Protein AF-A0A934FSK3-F1 (afdb_monomer_lite)

Structure (mmCIF, N/CA/C/O backbone):
data_AF-A0A934FSK3-F1
#
_entry.id   AF-A0A934FSK3-F1
#
loop_
_atom_site.group_PDB
_atom_site.id
_atom_site.type_symbol
_atom_site.label_atom_id
_atom_site.label_alt_id
_atom_site.label_comp_id
_atom_site.label_asym_id
_atom_site.label_entity_id
_atom_site.label_seq_id
_atom_site.pdbx_PDB_ins_code
_atom_site.Cartn_x
_atom_site.Cartn_y
_atom_site.Cartn_z
_atom_site.occupancy
_atom_site.B_iso_or_equiv
_atom_site.auth_seq_id
_atom_site.auth_comp_id
_atom_site.auth_asym_id
_atom_site.auth_atom_id
_atom_site.pdbx_PDB_model_num
ATOM 1 N N . MET A 1 1 ? -42.994 -18.215 -6.098 1.00 42.06 1 MET A N 1
ATOM 2 C CA . MET A 1 1 ? -42.245 -17.857 -7.325 1.00 42.06 1 MET A CA 1
ATOM 3 C C . MET A 1 1 ? -41.126 -16.890 -6.948 1.00 42.06 1 MET A C 1
ATOM 5 O O . MET A 1 1 ? -41.419 -15.756 -6.599 1.00 42.06 1 MET A O 1
ATOM 9 N N . LYS A 1 2 ? -39.869 -17.355 -6.901 1.00 34.78 2 LYS A N 1
ATOM 10 C CA . LYS A 1 2 ? -38.697 -16.551 -6.504 1.00 34.78 2 LYS A CA 1
ATOM 11 C C . LYS A 1 2 ? -38.136 -15.833 -7.735 1.00 34.78 2 LYS A C 1
ATOM 13 O O . LYS A 1 2 ? -37.718 -16.497 -8.677 1.00 34.78 2 LYS A O 1
ATOM 18 N N . ARG A 1 3 ? -38.150 -14.497 -7.736 1.00 42.31 3 ARG A N 1
ATOM 19 C CA . ARG A 1 3 ? -37.474 -13.670 -8.747 1.00 42.31 3 ARG A CA 1
ATOM 20 C C . ARG A 1 3 ? -36.022 -13.474 -8.313 1.00 42.31 3 ARG A C 1
ATOM 22 O O . ARG A 1 3 ? -35.772 -12.848 -7.290 1.00 42.31 3 ARG A O 1
ATOM 29 N N . VAL A 1 4 ? -35.093 -14.048 -9.069 1.00 43.84 4 VAL A N 1
ATOM 30 C CA . VAL A 1 4 ? -33.652 -13.809 -8.932 1.00 43.84 4 VAL A CA 1
ATOM 31 C C . VAL A 1 4 ? -33.333 -12.564 -9.759 1.00 43.84 4 VAL A C 1
ATOM 33 O O . VAL A 1 4 ? -33.457 -12.595 -10.981 1.00 43.84 4 VAL A O 1
ATOM 36 N N . LEU A 1 5 ? -32.995 -11.455 -9.097 1.00 49.53 5 LEU A N 1
ATOM 37 C CA . LEU A 1 5 ? -32.437 -10.273 -9.753 1.00 49.53 5 LEU A CA 1
ATOM 38 C C . LEU A 1 5 ? -30.950 -10.532 -10.020 1.00 49.53 5 LEU A C 1
ATOM 40 O O . LEU A 1 5 ? -30.158 -10.622 -9.085 1.00 49.53 5 LEU A O 1
ATOM 44 N N . PHE A 1 6 ? -30.585 -10.656 -11.294 1.00 42.88 6 PHE A N 1
ATOM 45 C CA . PHE A 1 6 ? -29.196 -10.593 -11.734 1.00 42.88 6 PHE A CA 1
ATOM 46 C C . PHE A 1 6 ? -28.751 -9.128 -11.741 1.00 42.88 6 PHE A C 1
ATOM 48 O O . PHE A 1 6 ? -29.292 -8.312 -12.487 1.00 42.88 6 PHE A O 1
ATOM 55 N N . ALA A 1 7 ? -27.774 -8.797 -10.898 1.00 45.38 7 ALA A N 1
ATOM 56 C CA . ALA A 1 7 ? -27.057 -7.533 -10.969 1.00 45.38 7 ALA A CA 1
ATOM 57 C C . ALA A 1 7 ? -26.117 -7.573 -12.184 1.00 45.38 7 ALA A C 1
ATOM 59 O O . ALA A 1 7 ? -25.199 -8.391 -12.241 1.00 45.38 7 ALA A O 1
ATOM 60 N N . ALA A 1 8 ? -26.375 -6.716 -13.170 1.00 41.19 8 ALA A N 1
ATOM 61 C CA . ALA A 1 8 ? -25.496 -6.514 -14.312 1.00 41.19 8 ALA A CA 1
ATOM 62 C C . ALA A 1 8 ? -24.239 -5.763 -13.848 1.00 41.19 8 ALA A C 1
ATOM 64 O O . ALA A 1 8 ? -24.308 -4.590 -13.481 1.00 41.19 8 ALA A O 1
ATOM 65 N N . ALA A 1 9 ? -23.094 -6.446 -13.838 1.00 48.16 9 ALA A N 1
ATOM 66 C CA . ALA A 1 9 ? -21.799 -5.804 -13.673 1.00 48.16 9 ALA A CA 1
ATOM 67 C C . ALA A 1 9 ? -21.509 -4.960 -14.924 1.00 48.16 9 ALA A C 1
ATOM 69 O O . ALA A 1 9 ? -21.455 -5.489 -16.036 1.00 48.16 9 ALA A O 1
ATOM 70 N N . PHE A 1 10 ? -21.336 -3.650 -14.747 1.00 40.16 10 PHE A N 1
ATOM 71 C CA . PHE A 1 10 ? -20.804 -2.771 -15.783 1.00 40.16 10 PHE A CA 1
ATOM 72 C C . PHE A 1 10 ? -19.341 -3.161 -16.036 1.00 40.16 10 PHE A C 1
ATOM 74 O O . PHE A 1 10 ? -18.442 -2.750 -15.306 1.00 40.16 10 PHE A O 1
ATOM 81 N N . LEU A 1 11 ? -19.099 -3.976 -17.067 1.00 42.50 11 LEU A N 1
ATOM 82 C CA . LEU A 1 11 ? -17.786 -4.043 -17.696 1.00 42.50 11 LEU A CA 1
ATOM 83 C C . LEU A 1 11 ? -17.551 -2.691 -18.370 1.00 42.50 11 LEU A C 1
ATOM 85 O O . LEU A 1 11 ? -18.089 -2.425 -19.445 1.00 42.50 11 LEU A O 1
ATOM 89 N N . SER A 1 12 ? -16.739 -1.839 -17.750 1.00 51.66 12 SER A N 1
ATOM 90 C CA . SER A 1 12 ? -16.068 -0.770 -18.479 1.00 51.66 12 SER A CA 1
ATOM 91 C C . SER A 1 12 ? -15.195 -1.434 -19.539 1.00 51.66 12 SER A C 1
ATOM 93 O O . SER A 1 12 ? -14.143 -1.995 -19.235 1.00 51.66 12 SER A O 1
ATOM 95 N N . THR A 1 13 ? -15.666 -1.432 -20.783 1.00 42.09 13 THR A N 1
ATOM 96 C CA . THR A 1 13 ? -14.899 -1.850 -21.952 1.00 42.09 13 THR A CA 1
ATOM 97 C C . THR A 1 13 ? -13.754 -0.863 -22.144 1.00 42.09 13 THR A C 1
ATOM 99 O O . THR A 1 13 ? -13.895 0.137 -22.847 1.00 42.09 13 THR A O 1
ATOM 102 N N . LEU A 1 14 ? -12.623 -1.120 -21.489 1.00 52.03 14 LEU A N 1
ATOM 103 C CA . LEU A 1 14 ? -11.339 -0.581 -21.915 1.00 52.03 14 LEU A CA 1
ATOM 104 C C . LEU A 1 14 ? -11.115 -1.101 -23.335 1.00 52.03 14 LEU A C 1
ATOM 106 O O . LEU A 1 14 ? -10.924 -2.299 -23.544 1.00 52.03 14 LEU A O 1
ATOM 110 N N . ALA A 1 15 ? -11.248 -0.211 -24.318 1.00 49.81 15 ALA A N 1
ATOM 111 C CA . ALA A 1 15 ? -10.919 -0.534 -25.693 1.00 49.81 15 ALA A CA 1
ATOM 112 C C . ALA A 1 15 ? -9.460 -1.021 -25.722 1.00 49.81 15 ALA A C 1
ATOM 114 O O . ALA A 1 15 ? -8.598 -0.330 -25.170 1.00 49.81 15 ALA A O 1
ATOM 115 N N . PRO A 1 16 ? -9.162 -2.190 -26.319 1.00 49.53 16 PRO A N 1
ATOM 116 C CA . PRO A 1 16 ? -7.789 -2.638 -26.468 1.00 49.53 16 PRO A CA 1
ATOM 117 C C . PRO A 1 16 ? -7.076 -1.634 -27.373 1.00 49.53 16 PRO A C 1
ATOM 119 O O . PRO A 1 16 ? -7.297 -1.598 -28.583 1.00 49.53 16 PRO A O 1
ATOM 122 N N . ALA A 1 17 ? -6.257 -0.772 -26.774 1.00 56.38 17 ALA A N 1
ATOM 123 C CA . ALA A 1 17 ? -5.355 0.081 -27.519 1.00 56.38 17 ALA A CA 1
ATOM 124 C C . ALA A 1 17 ? -4.398 -0.846 -28.273 1.00 56.38 17 ALA A C 1
ATOM 126 O O . ALA A 1 17 ? -3.618 -1.580 -27.669 1.00 56.38 17 ALA A O 1
ATOM 127 N N . THR A 1 18 ? -4.477 -0.858 -29.601 1.00 49.16 18 THR A N 1
ATOM 128 C CA . THR A 1 18 ? -3.525 -1.561 -30.464 1.00 49.16 18 THR A CA 1
ATOM 129 C C . THR A 1 18 ? -2.173 -0.845 -30.391 1.00 49.16 18 THR A C 1
ATOM 131 O O . THR A 1 18 ? -1.824 -0.046 -31.257 1.00 49.16 18 THR A O 1
ATOM 134 N N . ALA A 1 19 ? -1.430 -1.094 -29.312 1.00 52.16 19 ALA A N 1
ATOM 135 C CA . ALA A 1 19 ? -0.118 -0.538 -29.011 1.00 52.16 19 ALA A CA 1
ATOM 136 C C . ALA A 1 19 ? 0.985 -1.431 -29.605 1.00 52.16 19 ALA A C 1
ATOM 138 O O . ALA A 1 19 ? 1.667 -2.170 -28.904 1.00 52.16 19 ALA A O 1
ATOM 139 N N . GLN A 1 20 ? 1.143 -1.406 -30.930 1.00 52.59 20 GLN A N 1
ATOM 140 C CA . GLN A 1 20 ? 2.278 -2.052 -31.616 1.00 52.59 20 GLN A CA 1
ATOM 141 C C . GLN A 1 20 ? 3.249 -1.042 -32.259 1.00 52.59 20 GLN A C 1
ATOM 143 O O . GLN A 1 20 ? 4.155 -1.426 -32.994 1.00 52.59 20 GLN A O 1
ATOM 148 N N . GLY A 1 21 ? 3.112 0.256 -31.960 1.00 47.31 21 GLY A N 1
ATOM 149 C CA . GLY A 1 21 ? 3.956 1.321 -32.510 1.00 47.31 21 GLY A CA 1
ATOM 150 C C . GLY A 1 21 ? 4.891 1.965 -31.480 1.00 47.31 21 GLY A C 1
ATOM 151 O O . GLY A 1 21 ? 4.422 2.669 -30.599 1.00 47.31 21 GLY A O 1
ATOM 152 N N . ARG A 1 22 ? 6.206 1.770 -31.675 1.00 49.22 22 ARG A N 1
ATOM 153 C CA . ARG A 1 22 ? 7.367 2.488 -31.090 1.00 49.22 22 ARG A CA 1
ATOM 154 C C . ARG A 1 22 ? 7.537 2.483 -29.559 1.00 49.22 22 ARG A C 1
ATOM 156 O O . ARG A 1 22 ? 7.271 3.456 -28.868 1.00 49.22 22 ARG A O 1
ATOM 163 N N . LEU A 1 23 ? 8.228 1.445 -29.085 1.00 56.56 23 LEU A N 1
ATOM 164 C CA . LEU A 1 23 ? 8.829 1.323 -27.743 1.00 56.56 23 LEU A CA 1
ATOM 165 C C . LEU A 1 23 ? 9.885 2.397 -27.388 1.00 56.56 23 LEU A C 1
ATOM 167 O O . LEU A 1 23 ? 10.332 2.454 -26.248 1.00 56.56 23 LEU A O 1
ATOM 171 N N . THR A 1 24 ? 10.308 3.229 -28.342 1.00 58.47 24 THR A N 1
ATOM 172 C CA . THR A 1 24 ? 11.339 4.266 -28.144 1.00 58.47 24 THR A CA 1
ATOM 173 C C . THR A 1 24 ? 10.829 5.678 -28.410 1.00 58.47 24 THR A C 1
ATOM 175 O O . THR A 1 24 ? 11.643 6.589 -28.542 1.00 58.47 24 THR A O 1
ATOM 178 N N . ASP A 1 25 ? 9.516 5.870 -28.557 1.00 71.62 25 ASP A N 1
ATOM 179 C CA . ASP A 1 25 ? 8.980 7.219 -28.700 1.00 71.62 25 ASP A CA 1
ATOM 180 C C . ASP A 1 25 ? 9.015 7.925 -27.332 1.00 71.62 25 ASP A C 1
ATOM 182 O O . ASP A 1 25 ? 8.345 7.459 -26.399 1.00 71.62 25 ASP A O 1
ATOM 186 N N . PRO A 1 26 ? 9.798 9.008 -27.161 1.00 69.75 26 PRO A N 1
ATOM 187 C CA . PRO A 1 26 ? 9.773 9.782 -25.924 1.00 69.75 26 PRO A CA 1
ATOM 188 C C . PRO A 1 26 ? 8.362 10.284 -25.587 1.00 69.75 26 PRO A C 1
ATOM 190 O O . PRO A 1 26 ? 8.057 10.407 -24.399 1.00 69.75 26 PRO A O 1
ATOM 193 N N . ASP A 1 27 ? 7.494 10.448 -26.594 1.00 76.69 27 ASP A N 1
ATOM 194 C CA . ASP A 1 27 ? 6.126 10.955 -26.457 1.00 76.69 27 ASP A CA 1
ATOM 195 C C . ASP A 1 27 ? 5.076 9.852 -26.219 1.00 76.69 27 ASP A C 1
ATOM 197 O O . ASP A 1 27 ? 3.874 10.127 -26.173 1.00 76.69 27 ASP A O 1
ATOM 201 N N . ALA A 1 28 ? 5.497 8.592 -26.050 1.00 81.12 28 ALA A N 1
ATOM 202 C CA . ALA A 1 28 ? 4.574 7.506 -25.732 1.00 81.12 28 ALA A CA 1
ATOM 203 C C . ALA A 1 28 ? 3.794 7.808 -24.438 1.00 81.12 28 ALA A C 1
ATOM 205 O O . ALA A 1 28 ? 4.380 8.109 -23.395 1.00 81.12 28 ALA A O 1
ATOM 206 N N . THR A 1 29 ? 2.463 7.706 -24.511 1.00 90.38 29 THR A N 1
ATOM 207 C CA . THR A 1 29 ? 1.554 7.996 -23.396 1.00 90.38 29 THR A CA 1
ATOM 208 C C . THR A 1 29 ? 1.854 7.091 -22.203 1.00 90.38 29 THR A C 1
ATOM 210 O O . THR A 1 29 ? 1.828 5.867 -22.323 1.00 90.38 29 THR A O 1
ATOM 213 N N . VAL A 1 30 ? 2.124 7.703 -21.049 1.00 95.31 30 VAL A N 1
ATOM 214 C CA . VAL A 1 30 ? 2.327 6.997 -19.781 1.00 95.31 30 VAL A CA 1
ATOM 215 C C . VAL A 1 30 ? 0.968 6.767 -19.124 1.00 95.31 30 VAL A C 1
ATOM 217 O O . VAL A 1 30 ? 0.198 7.710 -18.949 1.00 95.31 30 VAL A O 1
ATOM 220 N N . VAL A 1 31 ? 0.671 5.516 -18.781 1.00 95.94 31 VAL A N 1
ATOM 221 C CA . VAL A 1 31 ? -0.568 5.118 -18.104 1.00 95.94 31 VAL A CA 1
ATOM 222 C C . VAL A 1 31 ? -0.305 4.996 -16.607 1.00 95.94 31 VAL A C 1
ATOM 224 O O . VAL A 1 31 ? 0.449 4.121 -16.182 1.00 95.94 31 VAL A O 1
ATOM 227 N N . ASP A 1 32 ? -0.938 5.849 -15.804 1.00 97.12 32 ASP A N 1
ATOM 228 C CA . ASP A 1 32 ? -0.907 5.712 -14.348 1.00 97.12 32 ASP A CA 1
ATOM 229 C C . ASP A 1 32 ? -1.763 4.498 -13.938 1.00 97.12 32 ASP A C 1
ATOM 231 O O . ASP A 1 32 ? -2.943 4.394 -14.285 1.00 97.12 32 ASP A O 1
ATOM 235 N N . VAL A 1 33 ? -1.160 3.547 -13.230 1.00 97.19 33 VAL A N 1
ATOM 236 C CA . VAL A 1 33 ? -1.792 2.288 -12.820 1.00 97.19 33 VAL A CA 1
ATOM 237 C C . VAL A 1 33 ? -1.279 1.879 -11.445 1.00 97.19 33 VAL A C 1
ATOM 239 O O . VAL A 1 33 ? -0.188 2.254 -11.039 1.00 97.19 33 VAL A O 1
ATOM 242 N N . ASP A 1 34 ? -2.059 1.101 -10.706 1.00 96.25 34 ASP A N 1
ATOM 243 C CA . ASP A 1 34 ? -1.580 0.487 -9.469 1.00 96.25 34 ASP A CA 1
ATOM 244 C C . ASP A 1 34 ? -0.858 -0.839 -9.757 1.00 96.25 34 ASP A C 1
ATOM 246 O O . ASP A 1 34 ? -1.273 -1.601 -10.641 1.00 96.25 34 ASP A O 1
ATOM 250 N N . LEU A 1 35 ? 0.193 -1.153 -8.995 1.00 97.19 35 LEU A N 1
ATOM 251 C CA . LEU A 1 35 ? 0.992 -2.359 -9.227 1.00 97.19 35 LEU A CA 1
ATOM 252 C C . LEU A 1 35 ? 0.137 -3.630 -9.102 1.00 97.19 35 LEU A C 1
ATOM 254 O O . LEU A 1 35 ? 0.302 -4.560 -9.890 1.00 97.19 35 LEU A O 1
ATOM 258 N N . ASP A 1 36 ? -0.841 -3.657 -8.197 1.00 96.25 36 ASP A N 1
ATOM 259 C CA . ASP A 1 36 ? -1.737 -4.808 -8.034 1.00 96.25 36 ASP A CA 1
ATOM 260 C C . ASP A 1 36 ? -2.709 -4.971 -9.209 1.00 96.25 36 ASP A C 1
ATOM 262 O O . ASP A 1 36 ? -3.135 -6.079 -9.545 1.00 96.25 36 ASP A O 1
ATOM 266 N N . THR A 1 37 ? -3.054 -3.881 -9.893 1.00 96.31 37 THR A N 1
ATOM 267 C CA . THR A 1 37 ? -3.822 -3.942 -11.147 1.00 96.31 37 THR A CA 1
ATOM 268 C C . THR A 1 37 ? -2.964 -4.501 -12.274 1.00 96.31 37 THR A C 1
ATOM 270 O O . THR A 1 37 ? -3.405 -5.389 -13.006 1.00 96.31 37 THR A O 1
ATOM 273 N N . LEU A 1 38 ? -1.712 -4.056 -12.355 1.00 96.81 38 LEU A N 1
ATOM 274 C CA . LEU A 1 38 ? -0.748 -4.538 -13.333 1.00 96.81 38 LEU A CA 1
ATOM 275 C C . LEU A 1 38 ? -0.417 -6.030 -13.135 1.00 96.81 38 LEU A C 1
ATOM 277 O O . LEU A 1 38 ? -0.339 -6.771 -14.110 1.00 96.81 38 LEU A O 1
ATOM 281 N N . ARG A 1 39 ? -0.313 -6.510 -11.888 1.00 96.81 39 ARG A N 1
ATOM 282 C CA . ARG A 1 39 ? -0.119 -7.937 -11.561 1.00 96.81 39 ARG A CA 1
ATOM 283 C C . ARG A 1 39 ? -1.320 -8.810 -11.925 1.00 96.81 39 ARG A C 1
ATOM 285 O O . ARG A 1 39 ? -1.133 -9.959 -12.312 1.00 96.81 39 ARG A O 1
ATOM 292 N N . ARG A 1 40 ? -2.545 -8.286 -11.807 1.00 97.25 40 ARG A N 1
ATOM 293 C CA . ARG A 1 40 ? -3.778 -9.031 -12.124 1.00 97.25 40 ARG A CA 1
ATOM 294 C C . ARG A 1 40 ? -4.020 -9.199 -13.622 1.00 97.25 40 ARG A C 1
ATOM 296 O O . ARG A 1 40 ? -4.641 -10.182 -14.015 1.00 97.25 40 ARG A O 1
ATOM 303 N N . ALA A 1 41 ? -3.568 -8.253 -14.441 1.00 97.12 41 ALA A N 1
ATOM 304 C CA . ALA A 1 41 ? -3.802 -8.263 -15.884 1.00 97.12 41 ALA A CA 1
ATOM 305 C C . ALA A 1 41 ? -2.560 -7.817 -16.679 1.00 97.12 41 ALA A C 1
ATOM 307 O O . ALA A 1 41 ? -2.638 -6.856 -17.444 1.00 97.12 41 ALA A O 1
ATOM 308 N N . PRO A 1 42 ? -1.408 -8.494 -16.536 1.00 96.88 42 PRO A N 1
ATOM 309 C CA . PRO A 1 42 ? -0.145 -7.994 -17.077 1.00 96.88 42 PRO A CA 1
ATOM 310 C C . PRO A 1 42 ? -0.115 -7.969 -18.611 1.00 96.88 42 PRO A C 1
ATOM 312 O O . PRO A 1 42 ? 0.503 -7.085 -19.199 1.00 96.88 42 PRO A O 1
ATOM 315 N N . GLU A 1 43 ? -0.838 -8.881 -19.268 1.00 96.12 43 GLU A N 1
ATOM 316 C CA . GLU A 1 43 ? -0.964 -8.927 -20.731 1.00 96.12 43 GLU A CA 1
ATOM 317 C C . GLU A 1 43 ? -1.614 -7.660 -21.308 1.00 96.12 43 GLU A C 1
ATOM 319 O O . GLU A 1 43 ? -1.260 -7.235 -22.406 1.00 96.12 43 GLU A O 1
ATOM 324 N N . ALA A 1 44 ? -2.508 -7.008 -20.553 1.00 95.75 44 ALA A N 1
ATOM 325 C CA . ALA A 1 44 ? -3.168 -5.771 -20.975 1.00 95.75 44 ALA A CA 1
ATOM 326 C C . ALA A 1 44 ? -2.217 -4.560 -21.015 1.00 95.75 44 ALA A C 1
ATOM 328 O O . ALA A 1 44 ? -2.539 -3.551 -21.638 1.00 95.75 44 ALA A O 1
ATOM 329 N N . PHE A 1 45 ? -1.052 -4.664 -20.369 1.00 96.00 45 PHE A N 1
ATOM 330 C CA . PHE A 1 45 ? -0.049 -3.601 -20.278 1.00 96.00 45 PHE A CA 1
ATOM 331 C C . PHE A 1 45 ? 1.239 -3.931 -21.044 1.00 96.00 45 PHE A C 1
ATOM 333 O O . PHE A 1 45 ? 2.2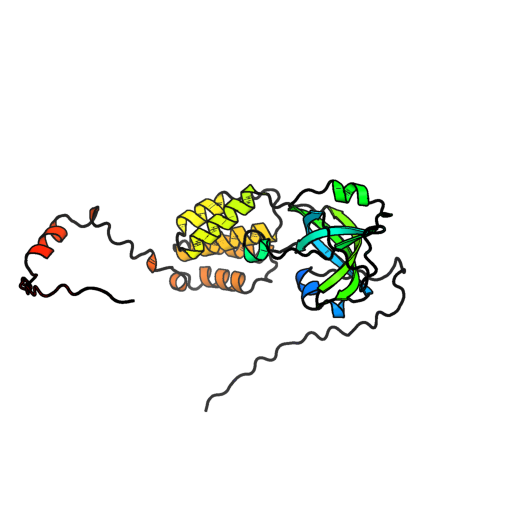30 -3.210 -20.929 1.00 96.00 45 PHE A O 1
ATOM 340 N N . MET A 1 46 ? 1.250 -5.008 -21.835 1.00 95.50 46 MET A N 1
ATOM 341 C CA . MET A 1 46 ? 2.411 -5.401 -22.635 1.00 95.50 46 MET A CA 1
ATOM 342 C C . MET A 1 46 ? 2.839 -4.289 -23.593 1.00 95.50 46 MET A C 1
ATOM 344 O O . MET A 1 46 ? 2.034 -3.790 -24.376 1.00 95.50 46 MET A O 1
ATOM 348 N N . ASN A 1 47 ? 4.125 -3.930 -23.553 1.00 93.88 47 ASN A N 1
ATOM 349 C CA . ASN A 1 47 ? 4.722 -2.830 -24.318 1.00 93.88 47 ASN A CA 1
ATOM 350 C C . ASN A 1 47 ? 4.111 -1.442 -24.042 1.00 93.88 47 ASN A C 1
ATOM 352 O O . ASN A 1 47 ? 4.338 -0.508 -24.811 1.00 93.88 47 ASN A O 1
ATOM 356 N N . VAL A 1 48 ? 3.364 -1.285 -22.946 1.00 93.25 48 VAL A N 1
ATOM 357 C CA . VAL A 1 48 ? 2.800 -0.002 -22.511 1.00 93.25 48 VAL A CA 1
ATOM 358 C C . VAL A 1 48 ? 3.716 0.623 -21.461 1.00 93.25 48 VAL A C 1
ATOM 360 O O . VAL A 1 48 ? 4.185 -0.063 -20.548 1.00 93.25 48 VAL A O 1
ATOM 363 N N . ARG A 1 49 ? 3.967 1.934 -21.579 1.00 96.06 49 ARG A N 1
ATOM 364 C CA . ARG A 1 49 ? 4.619 2.714 -20.520 1.00 96.06 49 ARG A CA 1
ATOM 365 C C . ARG A 1 49 ? 3.628 2.924 -19.390 1.00 96.06 49 ARG A C 1
ATOM 367 O O . ARG A 1 49 ? 2.563 3.505 -19.587 1.00 96.06 49 ARG A O 1
ATOM 374 N N . VAL A 1 50 ? 3.997 2.464 -18.211 1.00 97.50 50 VAL A N 1
ATOM 375 C CA . VAL A 1 50 ? 3.187 2.544 -17.004 1.00 97.50 50 VAL A CA 1
ATOM 376 C C . VAL A 1 50 ? 3.910 3.357 -15.947 1.00 97.50 50 VAL A C 1
ATOM 378 O O . VAL A 1 50 ? 5.141 3.328 -15.866 1.00 97.50 50 VAL A O 1
ATOM 381 N N . ARG A 1 51 ? 3.138 4.055 -15.119 1.00 98.38 51 ARG A N 1
ATOM 382 C CA . ARG A 1 51 ? 3.628 4.681 -13.897 1.00 98.38 51 ARG A CA 1
ATOM 383 C C . ARG A 1 51 ? 2.849 4.152 -12.708 1.00 98.38 51 ARG A C 1
ATOM 385 O O . ARG A 1 51 ? 1.625 4.097 -12.752 1.00 98.38 51 ARG A O 1
ATOM 392 N N . PHE A 1 52 ? 3.566 3.740 -11.674 1.00 98.31 52 PHE A N 1
ATOM 393 C CA . PHE A 1 52 ? 2.982 3.186 -10.460 1.00 98.31 52 PHE A CA 1
ATOM 394 C C . PHE A 1 52 ? 3.879 3.463 -9.257 1.00 98.31 52 PHE A C 1
ATOM 396 O O . PHE A 1 52 ? 5.099 3.586 -9.385 1.00 98.31 52 PHE A O 1
ATOM 403 N N . ASP A 1 53 ? 3.272 3.521 -8.079 1.00 98.19 53 ASP A N 1
ATOM 404 C CA . ASP A 1 53 ? 3.993 3.714 -6.827 1.00 98.19 53 ASP A CA 1
ATOM 405 C C . ASP A 1 53 ? 4.363 2.369 -6.201 1.00 98.19 53 ASP A C 1
ATOM 407 O O . ASP A 1 53 ? 3.585 1.411 -6.232 1.00 98.19 53 ASP A O 1
ATOM 411 N N . ILE A 1 54 ? 5.529 2.316 -5.563 1.00 98.25 54 ILE A N 1
ATOM 412 C CA . ILE A 1 54 ? 5.971 1.183 -4.749 1.00 98.25 54 ILE A CA 1
ATOM 413 C C . ILE A 1 54 ? 6.547 1.641 -3.412 1.00 98.25 54 ILE A C 1
ATOM 415 O O . ILE A 1 54 ? 6.946 2.794 -3.227 1.00 98.25 54 ILE A O 1
ATOM 419 N N . GLN A 1 55 ? 6.666 0.688 -2.497 1.00 98.00 55 GLN A N 1
ATOM 420 C CA . GLN A 1 55 ? 7.520 0.776 -1.317 1.00 98.00 55 GLN A CA 1
ATOM 421 C C . GLN A 1 55 ? 8.748 -0.105 -1.549 1.00 98.00 55 GLN A C 1
ATOM 423 O O . GLN A 1 55 ? 8.618 -1.310 -1.767 1.00 98.00 55 GLN A O 1
ATOM 428 N N . PHE A 1 56 ? 9.943 0.481 -1.523 1.00 98.25 56 PHE A N 1
ATOM 429 C CA . PHE A 1 56 ? 11.190 -0.240 -1.756 1.00 98.25 56 PHE A CA 1
ATOM 430 C C . PHE A 1 56 ? 11.421 -1.291 -0.666 1.00 98.25 56 PHE A C 1
ATOM 432 O O . PHE A 1 56 ? 11.363 -0.991 0.525 1.00 98.25 56 PHE A O 1
ATOM 439 N N . CYS A 1 57 ? 11.715 -2.527 -1.063 1.00 98.06 57 CYS A N 1
ATOM 440 C CA . CYS A 1 57 ? 12.009 -3.611 -0.131 1.00 98.06 57 CYS A CA 1
ATOM 441 C C . CYS A 1 57 ? 13.522 -3.783 0.022 1.00 98.06 57 CYS A C 1
ATOM 443 O O . CYS A 1 57 ? 14.094 -3.523 1.086 1.00 98.06 57 CYS A O 1
ATOM 445 N N . SER A 1 58 ? 14.168 -4.222 -1.056 1.00 98.12 58 SER A N 1
ATOM 446 C CA . SER A 1 58 ? 15.591 -4.545 -1.094 1.00 98.12 58 SER A CA 1
ATOM 447 C C . SER A 1 58 ? 16.080 -4.695 -2.535 1.00 98.12 58 SER A C 1
ATOM 449 O O . SER A 1 58 ? 15.297 -4.739 -3.485 1.00 98.12 58 SER A O 1
ATOM 451 N N . LEU A 1 59 ? 17.399 -4.790 -2.701 1.00 98.19 59 LEU A N 1
ATOM 452 C CA . LEU A 1 59 ? 17.999 -5.189 -3.970 1.00 98.19 59 LEU A CA 1
ATOM 453 C C . LEU A 1 59 ? 17.788 -6.682 -4.207 1.00 98.19 59 LEU A C 1
ATOM 455 O O . LEU A 1 59 ? 17.949 -7.507 -3.306 1.00 98.19 59 LEU A O 1
ATOM 459 N N . GLY A 1 60 ? 17.460 -7.012 -5.445 1.00 95.94 60 GLY A N 1
ATOM 460 C CA . GLY A 1 60 ? 17.062 -8.341 -5.849 1.00 95.94 60 GLY A CA 1
ATOM 461 C C . GLY A 1 60 ? 18.187 -9.137 -6.497 1.00 95.94 60 GLY A C 1
ATOM 462 O O . GLY A 1 60 ? 19.274 -8.637 -6.799 1.00 95.94 60 GLY A O 1
ATOM 463 N N . ARG A 1 61 ? 17.919 -10.428 -6.679 1.00 94.69 61 ARG A N 1
ATOM 464 C CA . ARG A 1 61 ? 18.820 -11.409 -7.300 1.00 94.69 61 ARG A CA 1
ATOM 465 C C . ARG A 1 61 ? 18.048 -12.343 -8.233 1.00 94.69 61 ARG A C 1
ATOM 467 O O . ARG A 1 61 ? 18.417 -13.501 -8.386 1.00 94.69 61 ARG A O 1
ATOM 474 N N . ILE A 1 62 ? 16.951 -11.869 -8.818 1.00 91.56 62 ILE A N 1
ATOM 475 C CA . ILE A 1 62 ? 16.198 -12.625 -9.818 1.00 91.56 62 ILE A CA 1
ATOM 476 C C . ILE A 1 62 ? 16.765 -12.304 -11.198 1.00 91.56 62 ILE A C 1
ATOM 478 O O . ILE A 1 62 ? 16.985 -11.146 -11.545 1.00 91.56 62 ILE A O 1
ATOM 482 N N . TRP A 1 63 ? 16.994 -13.345 -11.993 1.00 87.25 63 TRP A N 1
ATOM 483 C CA . TRP A 1 63 ? 17.274 -13.247 -13.421 1.00 87.25 63 TRP A CA 1
ATOM 484 C C . TRP A 1 63 ? 16.817 -14.529 -14.117 1.00 87.25 63 TRP A C 1
ATOM 486 O O . TRP A 1 63 ? 16.851 -15.612 -13.532 1.00 87.25 63 TRP A O 1
ATOM 496 N N . ASN A 1 64 ? 16.393 -14.416 -15.376 1.00 87.06 64 ASN A N 1
ATOM 497 C CA . ASN A 1 64 ? 16.059 -15.571 -16.208 1.00 87.06 64 ASN A CA 1
ATOM 498 C C . ASN A 1 64 ? 16.557 -15.341 -17.644 1.00 87.06 64 ASN A C 1
ATOM 500 O O . ASN A 1 64 ? 15.826 -14.786 -18.462 1.00 87.06 64 ASN A O 1
ATOM 504 N N . PRO A 1 65 ? 17.787 -15.777 -17.969 1.00 83.12 65 PRO A N 1
ATOM 505 C CA . PRO A 1 65 ? 18.436 -15.437 -19.231 1.00 83.12 65 PRO A CA 1
ATOM 506 C C . PRO A 1 65 ? 17.828 -16.166 -20.436 1.00 83.12 65 PRO A C 1
ATOM 508 O O . PRO A 1 65 ? 18.107 -15.798 -21.571 1.00 83.12 65 PRO A O 1
ATOM 511 N N . PHE A 1 66 ? 17.029 -17.214 -20.210 1.00 86.94 66 PHE A N 1
ATOM 512 C CA . PHE A 1 66 ? 16.470 -18.031 -21.289 1.00 86.94 66 PHE A CA 1
ATOM 513 C C . PHE A 1 66 ? 15.147 -17.487 -21.820 1.00 86.94 66 PHE A C 1
ATOM 515 O O . PHE A 1 66 ? 14.839 -17.668 -22.994 1.00 86.94 66 PHE A O 1
ATOM 522 N N . PHE A 1 67 ? 14.361 -16.839 -20.960 1.00 86.88 67 PHE A N 1
ATOM 523 C CA . PHE A 1 67 ? 13.006 -16.401 -21.299 1.00 86.88 67 PHE A CA 1
ATOM 524 C C . PHE A 1 67 ? 12.845 -14.887 -21.277 1.00 86.88 67 PHE A C 1
ATOM 526 O O . PHE A 1 67 ? 11.815 -14.382 -21.716 1.00 86.88 67 PHE A O 1
ATOM 533 N N . THR A 1 68 ? 13.829 -14.146 -20.766 1.00 89.50 68 THR A N 1
ATOM 534 C CA . THR A 1 68 ? 13.751 -12.690 -20.672 1.00 89.50 68 THR A CA 1
ATOM 535 C C . THR A 1 68 ? 15.078 -12.043 -21.048 1.00 89.50 68 THR A C 1
ATOM 537 O O . THR A 1 68 ? 16.142 -12.651 -20.970 1.00 89.50 68 THR A O 1
ATOM 540 N N . ARG A 1 69 ? 15.016 -10.773 -21.458 1.00 92.62 69 ARG A N 1
ATOM 541 C CA . ARG A 1 69 ? 16.203 -9.958 -21.759 1.00 92.62 69 ARG A CA 1
ATOM 542 C C . ARG A 1 69 ? 16.963 -9.502 -20.507 1.00 92.62 69 ARG A C 1
ATOM 544 O O . ARG A 1 69 ? 18.008 -8.871 -20.616 1.00 92.62 69 ARG A O 1
ATOM 551 N N . PHE A 1 70 ? 16.426 -9.769 -19.317 1.00 94.69 70 PHE A N 1
ATOM 552 C CA . PHE A 1 70 ? 16.939 -9.234 -18.062 1.00 94.69 70 PHE A CA 1
ATOM 553 C C . PHE A 1 70 ? 18.098 -10.089 -17.549 1.00 94.69 70 PHE A C 1
ATOM 555 O O . PHE A 1 70 ? 17.932 -10.984 -16.716 1.00 94.69 70 PHE A O 1
ATOM 562 N N . VAL A 1 71 ? 19.289 -9.809 -18.081 1.00 95.62 71 VAL A N 1
ATOM 563 C CA . VAL A 1 71 ? 20.538 -10.467 -17.687 1.00 95.62 71 VAL A CA 1
ATOM 564 C C . VAL A 1 71 ? 21.287 -9.668 -16.611 1.00 95.62 71 VAL A C 1
ATOM 566 O O . VAL A 1 71 ? 21.321 -8.435 -16.672 1.00 95.62 71 VAL A O 1
ATOM 569 N N . PRO A 1 72 ? 21.959 -10.330 -15.646 1.00 96.00 72 PRO A N 1
ATOM 570 C CA . PRO A 1 72 ? 22.672 -9.640 -14.567 1.00 96.00 72 PRO A CA 1
ATOM 571 C C . PRO A 1 72 ? 23.812 -8.728 -15.028 1.00 96.00 72 PRO A C 1
ATOM 573 O O . PRO A 1 72 ? 24.236 -7.856 -14.273 1.00 96.00 72 PRO A O 1
ATOM 576 N N . SER A 1 73 ? 24.361 -8.928 -16.228 1.00 96.50 73 SER A N 1
ATOM 577 C CA . SER A 1 73 ? 25.404 -8.063 -16.794 1.00 96.50 73 SER A CA 1
ATOM 578 C C . SER A 1 73 ? 24.875 -6.683 -17.183 1.00 96.50 73 SER A C 1
ATOM 580 O O . SER A 1 73 ? 25.621 -5.713 -17.080 1.00 96.50 73 SER A O 1
ATOM 582 N N . GLU A 1 74 ? 23.602 -6.587 -17.568 1.00 97.31 74 GLU A N 1
ATOM 583 C CA . GLU A 1 74 ? 22.994 -5.373 -18.129 1.00 97.31 74 GLU A CA 1
ATOM 584 C C . GLU A 1 74 ? 21.992 -4.716 -17.183 1.00 97.31 74 GLU A C 1
ATOM 586 O O . GLU A 1 74 ? 21.839 -3.500 -17.214 1.00 97.31 74 GLU A O 1
ATOM 591 N N . TYR A 1 75 ? 21.352 -5.489 -16.303 1.00 98.00 75 TYR A N 1
ATOM 592 C CA . TYR A 1 75 ? 20.290 -5.000 -15.430 1.00 98.00 75 TYR A CA 1
ATOM 593 C C . TYR A 1 75 ? 20.611 -5.221 -13.950 1.00 98.00 75 TYR A C 1
ATOM 595 O O . TYR A 1 75 ? 21.237 -6.206 -13.553 1.00 98.00 75 TYR A O 1
ATOM 603 N N . ALA A 1 76 ? 20.165 -4.279 -13.125 1.00 97.88 76 ALA A N 1
ATOM 604 C CA . ALA A 1 76 ? 20.057 -4.410 -11.684 1.00 97.88 76 ALA A CA 1
ATOM 605 C C . ALA A 1 76 ? 18.598 -4.727 -11.332 1.00 97.88 76 ALA A C 1
ATOM 607 O O . ALA A 1 76 ? 17.679 -4.025 -11.751 1.00 97.88 76 ALA A O 1
ATOM 608 N N . ASN A 1 77 ? 18.388 -5.794 -10.569 1.00 98.19 77 ASN A N 1
ATOM 609 C CA . ASN A 1 77 ? 17.071 -6.203 -10.098 1.00 98.19 77 ASN A CA 1
ATOM 610 C C . ASN A 1 77 ? 16.826 -5.654 -8.688 1.00 98.19 77 ASN A C 1
ATOM 612 O O . ASN A 1 77 ? 17.750 -5.576 -7.876 1.00 98.19 77 ASN A O 1
ATOM 616 N N . PHE A 1 78 ? 15.588 -5.282 -8.391 1.00 98.56 78 PHE A N 1
ATOM 617 C CA . PHE A 1 78 ? 15.176 -4.860 -7.057 1.00 98.56 78 PHE A CA 1
ATOM 618 C C . PHE A 1 78 ? 13.720 -5.225 -6.801 1.00 98.56 78 PHE A C 1
ATOM 620 O O . PHE A 1 78 ? 12.972 -5.557 -7.720 1.00 98.56 78 PHE A O 1
ATOM 627 N N . TYR A 1 79 ? 13.350 -5.212 -5.528 1.00 98.50 79 TYR A N 1
ATOM 628 C CA . TYR A 1 79 ? 12.064 -5.674 -5.041 1.00 98.50 79 TYR A CA 1
ATOM 629 C C . TYR A 1 79 ? 11.291 -4.532 -4.391 1.00 98.50 79 TYR A C 1
ATOM 631 O O . TYR A 1 79 ? 11.882 -3.638 -3.775 1.00 98.50 79 TYR A O 1
ATOM 639 N N . GLY A 1 80 ? 9.967 -4.600 -4.453 1.00 98.06 80 GLY A N 1
ATOM 640 C CA . GLY A 1 80 ? 9.102 -3.654 -3.762 1.00 98.06 80 GLY A CA 1
ATOM 641 C C . GLY A 1 80 ? 7.715 -4.213 -3.492 1.00 98.06 80 GLY A C 1
ATOM 642 O O . GLY A 1 80 ? 7.296 -5.192 -4.101 1.00 98.06 80 GLY A O 1
ATOM 643 N N . TRP A 1 81 ? 7.011 -3.576 -2.569 1.00 98.38 81 TRP A N 1
ATOM 644 C CA . TRP A 1 81 ? 5.577 -3.769 -2.373 1.00 98.38 81 TRP A CA 1
ATOM 645 C C . TRP A 1 81 ? 4.806 -2.734 -3.187 1.00 98.38 81 TRP A C 1
ATOM 647 O O . TRP A 1 81 ? 5.337 -1.658 -3.473 1.00 98.38 81 TRP A O 1
ATOM 657 N N . SER A 1 82 ? 3.553 -3.026 -3.525 1.00 97.81 82 SER A N 1
ATOM 658 C CA . SER A 1 82 ? 2.644 -2.041 -4.112 1.00 97.81 82 SER A CA 1
ATOM 659 C C . SER A 1 82 ? 2.526 -0.802 -3.206 1.00 97.81 82 SER A C 1
ATOM 661 O O . SER A 1 82 ? 2.627 -0.874 -1.973 1.00 97.81 82 SER A O 1
ATOM 663 N N . GLY A 1 83 ? 2.355 0.373 -3.816 1.00 96.50 83 GLY A N 1
ATOM 664 C CA . GLY A 1 83 ? 2.331 1.659 -3.119 1.00 96.50 83 GLY A CA 1
ATOM 665 C C . GLY A 1 83 ? 1.214 1.789 -2.081 1.00 96.50 83 GLY A C 1
ATOM 666 O O . GLY A 1 83 ? 1.335 2.628 -1.188 1.00 96.50 83 GLY A O 1
ATOM 667 N N . THR A 1 84 ? 0.169 0.961 -2.180 1.00 95.44 84 THR A N 1
ATOM 668 C CA . THR A 1 84 ? -0.979 0.913 -1.256 1.00 95.44 84 THR A CA 1
ATOM 669 C C . THR A 1 84 ? -1.081 -0.399 -0.466 1.00 95.44 84 THR A C 1
ATOM 671 O O . THR A 1 84 ? -2.018 -0.584 0.312 1.00 95.44 84 THR A O 1
ATOM 674 N N . GLN A 1 85 ? -0.112 -1.304 -0.635 1.00 96.75 85 GLN A N 1
ATOM 675 C CA . GLN A 1 85 ? -0.113 -2.626 -0.012 1.00 96.75 85 GLN A CA 1
ATOM 676 C C . GLN A 1 85 ? -0.079 -2.518 1.521 1.00 96.75 85 GLN A C 1
ATOM 678 O O . GLN A 1 85 ? 0.800 -1.837 2.064 1.00 96.75 85 GLN A O 1
ATOM 683 N N . PRO A 1 86 ? -0.977 -3.210 2.250 1.00 96.62 86 PRO A N 1
ATOM 684 C CA . PRO A 1 86 ? -1.032 -3.149 3.707 1.00 96.62 86 PRO A CA 1
ATOM 685 C C . PRO A 1 86 ? 0.060 -4.029 4.329 1.00 96.62 86 PRO A C 1
ATOM 687 O O . PRO A 1 86 ? -0.217 -5.077 4.904 1.00 96.62 86 PRO A O 1
ATOM 690 N N . ILE A 1 87 ? 1.322 -3.606 4.225 1.00 96.88 87 ILE A N 1
ATOM 691 C CA . ILE A 1 87 ? 2.512 -4.377 4.637 1.00 96.88 87 ILE A CA 1
ATOM 692 C C . ILE A 1 87 ? 2.623 -4.630 6.157 1.00 96.88 87 ILE A C 1
ATOM 694 O O . ILE A 1 87 ? 3.573 -5.256 6.613 1.00 96.88 87 ILE A O 1
ATOM 698 N N . TRP A 1 88 ? 1.670 -4.156 6.963 1.00 96.69 88 TRP A N 1
ATOM 699 C CA . TRP A 1 88 ? 1.510 -4.571 8.364 1.00 96.69 88 TRP A CA 1
ATOM 700 C C . TRP A 1 88 ? 0.760 -5.904 8.511 1.00 96.69 88 TRP A C 1
ATOM 702 O O . TRP A 1 88 ? 0.747 -6.475 9.598 1.00 96.69 88 TRP A O 1
ATOM 712 N N . GLN A 1 89 ? 0.138 -6.405 7.443 1.00 96.19 89 GLN A N 1
ATOM 713 C CA . GLN A 1 89 ? -0.412 -7.757 7.367 1.00 96.19 89 GLN A CA 1
ATOM 714 C C . GLN A 1 89 ? 0.681 -8.710 6.905 1.00 96.19 89 GLN A C 1
ATOM 716 O O . GLN A 1 89 ? 1.399 -8.403 5.956 1.00 96.19 89 GLN A O 1
ATOM 721 N N . LYS A 1 90 ? 0.801 -9.873 7.546 1.00 94.69 90 LYS A N 1
ATOM 722 C CA . LYS A 1 90 ? 1.889 -10.814 7.265 1.00 94.69 90 LYS A CA 1
ATOM 723 C C . LYS A 1 90 ? 1.855 -11.311 5.820 1.00 94.69 90 LYS A C 1
ATOM 725 O O . LYS A 1 90 ? 2.873 -11.291 5.142 1.00 94.69 90 LYS A O 1
ATOM 730 N N . GLU A 1 91 ? 0.680 -11.704 5.347 1.00 96.25 91 GLU A N 1
ATOM 731 C CA . GLU A 1 91 ? 0.472 -12.209 3.991 1.00 96.25 91 GLU A CA 1
ATOM 732 C C . GLU A 1 91 ? 0.871 -11.153 2.952 1.00 96.25 91 GLU A C 1
ATOM 734 O O . GLU A 1 91 ? 1.572 -11.454 1.990 1.00 96.25 91 GLU A O 1
ATOM 739 N N . SER A 1 92 ? 0.493 -9.897 3.197 1.00 96.50 92 SER A N 1
ATOM 740 C CA . SER A 1 92 ? 0.865 -8.757 2.360 1.00 96.50 92 SER A CA 1
ATOM 741 C C . SER A 1 92 ? 2.347 -8.400 2.492 1.00 96.50 92 SER A C 1
ATOM 743 O O . SER A 1 92 ? 2.952 -7.970 1.523 1.00 96.50 92 SER A O 1
ATOM 745 N N . TYR A 1 93 ? 2.970 -8.564 3.656 1.00 97.44 93 TYR A N 1
ATOM 746 C CA . TYR A 1 93 ? 4.406 -8.330 3.823 1.00 97.44 93 TYR A CA 1
ATOM 747 C C . TYR A 1 93 ? 5.240 -9.348 3.035 1.00 97.44 93 TYR A C 1
ATOM 749 O O . TYR A 1 93 ? 6.239 -8.984 2.414 1.00 97.44 93 TYR A O 1
ATOM 757 N N . ASP A 1 94 ? 4.809 -10.609 3.029 1.00 96.94 94 ASP A N 1
ATOM 758 C CA . ASP A 1 94 ? 5.495 -11.702 2.339 1.00 96.94 94 ASP A CA 1
ATOM 759 C C . ASP A 1 94 ? 5.287 -11.653 0.807 1.00 96.94 94 ASP A C 1
ATOM 761 O O . ASP A 1 94 ? 6.125 -12.151 0.051 1.00 96.94 94 ASP A O 1
ATOM 765 N N . ASP A 1 95 ? 4.214 -11.010 0.330 1.00 97.31 95 ASP A N 1
ATOM 766 C CA . ASP A 1 95 ? 3.898 -10.841 -1.096 1.00 97.31 95 ASP A CA 1
ATOM 767 C C . ASP A 1 95 ? 4.700 -9.705 -1.765 1.00 97.31 95 ASP A C 1
ATOM 769 O O . ASP A 1 95 ? 4.175 -8.672 -2.188 1.00 97.31 95 ASP A O 1
ATOM 773 N N . VAL A 1 96 ? 6.016 -9.888 -1.834 1.00 97.81 96 VAL A N 1
ATOM 774 C CA . VAL A 1 96 ? 6.952 -8.931 -2.435 1.00 97.81 96 VAL A CA 1
ATOM 775 C C . VAL A 1 96 ? 6.968 -9.064 -3.962 1.00 97.81 96 VAL A C 1
ATOM 777 O O . VAL A 1 96 ? 7.183 -10.150 -4.506 1.00 97.81 96 VAL A O 1
ATOM 780 N N . PHE A 1 97 ? 6.853 -7.948 -4.686 1.00 98.12 97 PHE A N 1
ATOM 781 C CA . PHE A 1 97 ? 7.005 -7.939 -6.138 1.00 98.12 97 PHE A CA 1
ATOM 782 C C . PHE A 1 97 ? 8.483 -7.883 -6.545 1.00 98.12 97 PHE A C 1
ATOM 784 O O . PHE A 1 97 ? 9.19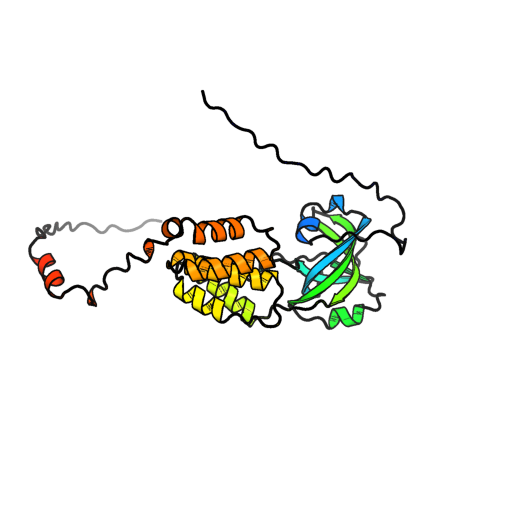3 -6.912 -6.271 1.00 98.12 97 PHE A O 1
ATOM 791 N N . GLY A 1 98 ? 8.945 -8.945 -7.213 1.00 97.12 98 GLY A N 1
ATOM 792 C CA . GLY A 1 98 ? 10.364 -9.158 -7.508 1.00 97.12 98 GLY A CA 1
ATOM 793 C C . GLY A 1 98 ? 10.833 -8.834 -8.931 1.00 97.12 98 GLY A C 1
ATOM 794 O O . GLY A 1 98 ? 12.022 -8.964 -9.218 1.00 97.12 98 GLY A O 1
ATOM 795 N N . MET A 1 99 ? 9.930 -8.451 -9.838 1.00 97.75 99 MET A N 1
ATOM 796 C CA . MET A 1 99 ? 10.191 -8.418 -11.287 1.00 97.75 99 MET A CA 1
ATOM 797 C C . MET A 1 99 ? 10.436 -6.999 -11.835 1.00 97.75 99 MET A C 1
ATOM 799 O O . MET A 1 99 ? 9.952 -6.651 -12.914 1.00 97.75 99 MET A O 1
ATOM 803 N N . LEU A 1 100 ? 11.190 -6.182 -11.088 1.00 98.38 100 LEU A N 1
ATOM 804 C CA . LEU A 1 100 ? 11.612 -4.829 -11.476 1.00 98.38 100 LEU A CA 1
ATOM 805 C C . LEU A 1 100 ? 13.093 -4.826 -11.871 1.00 98.38 100 LEU A C 1
ATOM 807 O O . LEU A 1 100 ? 13.945 -5.332 -11.131 1.00 98.38 100 LEU A O 1
ATOM 811 N N . PHE A 1 101 ? 13.408 -4.247 -13.030 1.00 98.25 101 PHE A N 1
ATOM 812 C CA . PHE A 1 101 ? 14.756 -4.277 -13.600 1.00 98.25 101 PHE A CA 1
ATOM 813 C C . PHE A 1 101 ? 15.178 -2.901 -14.108 1.00 98.25 101 PHE A C 1
ATOM 815 O O . PHE A 1 101 ? 14.631 -2.406 -15.087 1.00 98.25 101 PHE A O 1
ATOM 822 N N . LEU A 1 102 ? 16.188 -2.302 -13.480 1.00 98.19 102 LEU A N 1
ATOM 823 C CA . LEU A 1 102 ? 16.789 -1.039 -13.910 1.00 98.19 102 LEU A CA 1
ATOM 824 C C . LEU A 1 102 ? 18.049 -1.320 -14.733 1.00 98.19 102 LEU A C 1
ATOM 826 O O . LEU A 1 102 ? 18.909 -2.086 -14.299 1.00 98.19 102 LEU A O 1
ATOM 830 N N . SER A 1 103 ? 18.192 -0.692 -15.901 1.00 98.00 103 SER A N 1
ATOM 831 C CA . SER A 1 103 ? 19.430 -0.811 -16.683 1.00 98.00 103 SER A CA 1
ATOM 832 C C . SER A 1 103 ? 20.637 -0.305 -15.885 1.00 98.00 103 SER A C 1
ATOM 834 O O . SER A 1 103 ? 20.594 0.765 -15.275 1.00 98.00 103 SER A O 1
ATOM 836 N N . LYS A 1 104 ? 21.759 -1.027 -15.942 1.00 98.00 104 LYS A N 1
ATOM 837 C CA . LYS A 1 104 ? 23.024 -0.606 -15.327 1.00 98.00 104 LYS A CA 1
ATOM 838 C C . LYS A 1 104 ? 23.662 0.600 -16.013 1.00 98.00 104 LYS A C 1
ATOM 840 O O . LYS A 1 104 ? 24.524 1.240 -15.420 1.00 98.00 104 LYS A O 1
ATOM 845 N N . SER A 1 105 ? 23.240 0.925 -17.234 1.00 97.94 105 SER A N 1
ATOM 846 C CA . SER A 1 105 ? 23.629 2.164 -17.910 1.00 97.94 105 SER A CA 1
ATOM 847 C C . SER A 1 105 ? 22.792 3.372 -17.473 1.00 97.94 105 SER A C 1
ATOM 849 O O . SER A 1 105 ? 23.063 4.483 -17.923 1.00 97.94 105 SER A O 1
ATOM 851 N N . SER A 1 106 ? 21.758 3.174 -16.642 1.00 97.75 106 SER A N 1
ATOM 852 C CA . SER A 1 106 ? 20.930 4.267 -16.132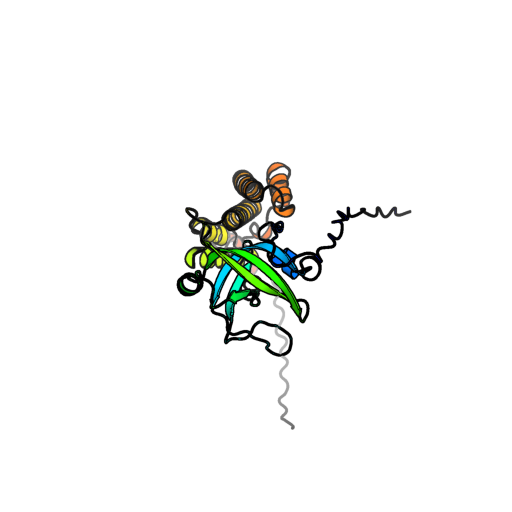 1.00 97.75 106 SER A CA 1
ATOM 853 C C . SER A 1 106 ? 21.732 5.170 -15.199 1.00 97.75 106 SER A C 1
ATOM 855 O O . SER A 1 106 ? 22.455 4.702 -14.317 1.00 97.75 106 SER A O 1
ATOM 857 N N . THR A 1 107 ? 21.542 6.482 -15.335 1.00 97.88 107 THR A N 1
ATOM 858 C CA . THR A 1 107 ? 22.120 7.483 -14.427 1.00 97.88 107 THR A CA 1
ATOM 859 C C . THR A 1 107 ? 21.590 7.347 -12.997 1.00 97.88 107 THR A C 1
ATOM 861 O O . THR A 1 107 ? 22.271 7.744 -12.056 1.00 97.88 107 THR A O 1
ATOM 864 N N . GLN A 1 108 ? 20.420 6.725 -12.821 1.00 98.06 108 GLN A N 1
ATOM 865 C CA . GLN A 1 108 ? 19.769 6.513 -11.525 1.00 98.06 108 GLN A CA 1
ATOM 866 C C . GLN A 1 108 ? 20.234 5.240 -10.805 1.00 98.06 108 GLN A C 1
ATOM 868 O O . GLN A 1 108 ? 19.795 4.965 -9.688 1.00 98.06 108 GLN A O 1
ATOM 873 N N . LEU A 1 109 ? 21.140 4.456 -11.405 1.00 97.88 109 LEU A N 1
ATOM 874 C CA . LEU A 1 109 ? 21.662 3.242 -10.777 1.00 97.88 109 LEU A CA 1
ATOM 875 C C . LEU A 1 109 ? 22.289 3.543 -9.404 1.00 97.88 109 LEU A C 1
ATOM 877 O O . LEU A 1 109 ? 22.094 2.784 -8.459 1.00 97.88 109 LEU A O 1
ATOM 881 N N . GLY A 1 110 ? 23.023 4.654 -9.283 1.00 97.88 110 GLY A N 1
ATOM 882 C CA . GLY A 1 110 ? 23.638 5.066 -8.019 1.00 97.88 110 GLY A CA 1
ATOM 883 C C . GLY A 1 110 ? 22.616 5.379 -6.923 1.00 97.88 110 GLY A C 1
ATOM 884 O O . GLY A 1 110 ? 22.850 5.046 -5.762 1.00 97.88 110 GLY A O 1
ATOM 885 N N . ASP A 1 111 ? 21.476 5.966 -7.293 1.00 97.69 111 ASP A N 1
ATOM 886 C CA . ASP A 1 111 ? 20.392 6.283 -6.360 1.00 97.69 111 ASP A CA 1
ATOM 887 C C . ASP A 1 111 ? 19.650 5.022 -5.914 1.00 97.69 111 ASP A C 1
ATOM 889 O O . ASP A 1 111 ? 19.337 4.892 -4.731 1.00 97.69 111 ASP A O 1
ATOM 893 N N . LEU A 1 112 ? 19.488 4.035 -6.807 1.00 97.56 112 LEU A N 1
ATOM 894 C CA . LEU A 1 112 ? 18.893 2.740 -6.464 1.00 97.56 112 LEU A CA 1
ATOM 895 C C . LEU A 1 112 ? 19.611 2.056 -5.285 1.00 97.56 112 LEU A C 1
ATOM 897 O O . LEU A 1 112 ? 18.959 1.498 -4.407 1.00 97.56 112 LEU A O 1
ATOM 901 N N . TYR A 1 113 ? 20.946 2.135 -5.228 1.00 97.69 113 TYR A N 1
ATOM 902 C CA . TYR A 1 113 ? 21.746 1.580 -4.124 1.00 97.69 113 TYR A CA 1
ATOM 903 C C . TYR A 1 113 ? 21.653 2.378 -2.814 1.00 97.69 113 TYR A C 1
ATOM 905 O O . TYR A 1 113 ? 22.130 1.908 -1.780 1.00 97.69 113 TYR A O 1
ATOM 913 N N . ARG A 1 114 ? 21.092 3.591 -2.846 1.00 97.88 114 ARG A N 1
ATOM 914 C CA . ARG A 1 114 ? 20.954 4.469 -1.674 1.00 97.88 114 ARG A CA 1
ATOM 915 C C . ARG A 1 114 ? 19.590 4.353 -1.006 1.00 97.88 114 ARG A C 1
ATOM 917 O O . ARG A 1 114 ? 19.491 4.704 0.172 1.00 97.88 114 ARG A O 1
ATOM 924 N N . TYR A 1 115 ? 18.575 3.876 -1.726 1.00 97.88 115 TYR A N 1
ATOM 925 C CA . TYR A 1 115 ? 17.251 3.664 -1.153 1.00 97.88 115 TYR A CA 1
ATOM 926 C C . TYR A 1 115 ? 17.291 2.632 -0.028 1.00 97.88 115 TYR A C 1
ATOM 928 O O . TYR A 1 115 ? 18.013 1.631 -0.061 1.00 97.88 115 TYR A O 1
ATOM 936 N N . ARG A 1 116 ? 16.505 2.910 1.004 1.00 97.00 116 ARG A N 1
ATOM 937 C CA . ARG A 1 116 ? 16.334 2.082 2.192 1.00 97.00 116 ARG A CA 1
ATOM 938 C C . ARG A 1 116 ? 14.984 1.392 2.134 1.00 97.00 116 ARG A C 1
ATOM 940 O O . ARG A 1 116 ? 14.048 1.864 1.495 1.00 97.00 116 ARG A O 1
ATOM 947 N N . THR A 1 117 ? 14.865 0.289 2.860 1.00 96.94 117 THR A N 1
ATOM 948 C CA . THR A 1 117 ? 13.588 -0.404 3.033 1.00 96.94 117 THR A CA 1
ATOM 949 C C . THR A 1 117 ? 12.505 0.572 3.509 1.00 96.94 117 THR A C 1
ATOM 951 O O . THR A 1 117 ? 12.730 1.346 4.445 1.00 96.94 117 THR A O 1
ATOM 954 N N . TYR A 1 118 ? 11.345 0.509 2.857 1.00 96.12 118 TYR A N 1
ATOM 955 C CA . TYR A 1 118 ? 10.166 1.370 2.994 1.00 96.12 118 TYR A CA 1
ATOM 956 C C . TYR A 1 118 ? 10.249 2.762 2.361 1.00 96.12 118 TYR A C 1
ATOM 958 O O . TYR A 1 118 ? 9.275 3.510 2.450 1.00 96.12 118 TYR A O 1
ATOM 966 N N . ASP A 1 119 ? 11.353 3.129 1.704 1.00 97.19 119 ASP A N 1
ATOM 967 C CA . ASP A 1 119 ? 11.361 4.350 0.896 1.00 97.19 119 ASP A CA 1
ATOM 968 C C . ASP A 1 119 ? 10.301 4.228 -0.211 1.00 97.19 119 ASP A C 1
ATOM 970 O O . ASP A 1 119 ? 10.197 3.195 -0.879 1.00 97.19 119 ASP A O 1
ATOM 974 N N . ARG A 1 120 ? 9.486 5.269 -0.393 1.00 97.75 120 ARG A N 1
ATOM 975 C CA . ARG A 1 120 ? 8.442 5.277 -1.417 1.00 97.75 120 ARG A CA 1
ATOM 976 C C . ARG A 1 120 ? 8.979 5.832 -2.719 1.00 97.75 120 ARG A C 1
ATOM 978 O O . ARG A 1 120 ? 9.619 6.884 -2.742 1.00 97.75 120 ARG A O 1
ATOM 985 N N . LEU A 1 121 ? 8.687 5.128 -3.803 1.00 98.25 121 LEU A N 1
ATOM 986 C CA . LEU A 1 121 ? 9.191 5.437 -5.133 1.00 98.25 121 LEU A CA 1
ATOM 987 C C . LEU A 1 121 ? 8.028 5.435 -6.125 1.00 98.25 121 LEU A C 1
ATOM 989 O O . LEU A 1 121 ? 7.248 4.489 -6.143 1.00 98.25 121 LEU A O 1
ATOM 993 N N . SER A 1 122 ? 7.953 6.457 -6.972 1.00 98.31 122 SER A N 1
ATOM 994 C CA . SER A 1 122 ? 7.190 6.413 -8.221 1.00 98.31 122 SER A CA 1
ATOM 995 C C . SER A 1 122 ? 8.093 5.818 -9.297 1.00 98.31 122 SER A C 1
ATOM 997 O O . SER A 1 122 ? 9.203 6.309 -9.535 1.00 98.31 122 SER A O 1
ATOM 999 N N . ILE A 1 123 ? 7.624 4.741 -9.915 1.00 98.50 123 ILE A N 1
ATOM 1000 C CA . ILE A 1 123 ? 8.323 3.979 -10.942 1.00 98.50 123 ILE A CA 1
ATOM 1001 C C . ILE A 1 123 ? 7.660 4.258 -12.276 1.00 98.50 123 ILE A C 1
ATOM 1003 O O . ILE A 1 123 ? 6.454 4.080 -12.417 1.00 98.50 123 ILE A O 1
ATOM 1007 N N . GLU A 1 124 ? 8.457 4.634 -13.269 1.00 98.38 124 GLU A N 1
ATOM 1008 C CA . GLU A 1 124 ? 8.039 4.606 -14.662 1.00 98.38 124 GLU A CA 1
ATOM 1009 C C . GLU A 1 124 ? 8.735 3.439 -15.361 1.00 98.38 124 GLU A C 1
ATOM 1011 O O . GLU A 1 124 ? 9.963 3.320 -15.323 1.00 98.38 124 GLU A O 1
ATOM 1016 N N . GLY A 1 125 ? 7.962 2.557 -15.986 1.00 97.62 125 GLY A N 1
ATOM 1017 C CA . GLY A 1 125 ? 8.489 1.343 -16.596 1.00 97.62 125 GLY A CA 1
ATOM 1018 C C . GLY A 1 125 ? 7.672 0.853 -17.781 1.00 97.62 125 GLY A C 1
ATOM 1019 O O . GLY A 1 125 ? 6.603 1.376 -18.081 1.00 97.62 125 GLY A O 1
ATOM 1020 N N . ILE A 1 126 ? 8.189 -0.162 -18.465 1.00 97.19 126 ILE A N 1
ATOM 1021 C CA . ILE A 1 126 ? 7.510 -0.859 -19.561 1.00 97.19 126 ILE A CA 1
ATOM 1022 C C . ILE A 1 126 ? 7.416 -2.337 -19.207 1.00 97.19 126 ILE A C 1
ATOM 1024 O O . ILE A 1 126 ? 8.416 -2.960 -18.839 1.00 97.19 126 ILE A O 1
ATOM 1028 N N . VAL A 1 127 ? 6.226 -2.922 -19.360 1.00 96.25 127 VAL A N 1
ATOM 1029 C CA . VAL A 1 127 ? 6.057 -4.378 -19.272 1.00 96.25 127 VAL A CA 1
ATOM 1030 C C . VAL A 1 127 ? 6.620 -5.001 -20.548 1.00 96.25 127 VAL A C 1
ATOM 1032 O O . VAL A 1 127 ? 5.986 -4.969 -21.601 1.00 96.25 127 VAL A O 1
ATOM 1035 N N . GLN A 1 128 ? 7.839 -5.530 -20.461 1.00 95.12 128 GLN A N 1
ATOM 1036 C CA . GLN A 1 128 ? 8.549 -6.105 -21.609 1.00 95.12 128 GLN A CA 1
ATOM 1037 C C . GLN A 1 128 ? 8.128 -7.546 -21.885 1.00 95.12 128 GLN A C 1
ATOM 1039 O O . GLN A 1 128 ? 8.183 -8.016 -23.019 1.00 95.12 128 GLN A O 1
ATOM 1044 N N . ASN A 1 129 ? 7.776 -8.282 -20.832 1.00 94.38 129 ASN A N 1
ATOM 1045 C CA . ASN A 1 129 ? 7.403 -9.682 -20.946 1.00 94.38 129 ASN A CA 1
ATOM 1046 C C . ASN A 1 129 ? 6.416 -10.082 -19.848 1.00 94.38 129 ASN A C 1
ATOM 1048 O O . ASN A 1 129 ? 6.389 -9.490 -18.769 1.00 94.38 129 ASN A O 1
ATOM 1052 N N . THR A 1 130 ? 5.667 -11.146 -20.105 1.00 94.62 130 THR A N 1
ATOM 1053 C CA . THR A 1 130 ? 4.854 -11.860 -19.127 1.00 94.62 130 THR A CA 1
ATOM 1054 C C . THR A 1 130 ? 5.320 -13.303 -19.057 1.00 94.62 130 THR A C 1
ATOM 1056 O O . THR A 1 130 ? 5.222 -14.044 -20.033 1.00 94.62 130 THR A O 1
ATOM 1059 N N . PHE A 1 131 ? 5.807 -13.733 -17.895 1.00 93.19 131 PHE A N 1
ATOM 1060 C CA . PHE A 1 131 ? 6.246 -15.111 -17.683 1.00 93.19 131 PHE A CA 1
ATOM 1061 C C . PHE A 1 131 ? 5.604 -15.662 -16.415 1.00 93.19 131 PHE A C 1
ATOM 1063 O O . PHE A 1 131 ? 5.650 -15.019 -15.368 1.00 93.19 131 PHE A O 1
ATOM 1070 N N . GLN A 1 132 ? 4.982 -16.842 -16.518 1.00 92.81 132 GLN A N 1
ATOM 1071 C CA . GLN A 1 132 ? 4.217 -17.467 -15.427 1.00 92.81 132 GLN A CA 1
ATOM 1072 C C . GLN A 1 132 ? 3.162 -16.521 -14.826 1.00 92.81 132 GLN A C 1
ATOM 1074 O O . GLN A 1 132 ? 3.018 -16.433 -13.610 1.00 92.81 132 GLN A O 1
ATOM 1079 N N . GLY A 1 133 ? 2.473 -15.758 -15.681 1.00 93.31 133 GLY A N 1
ATOM 1080 C CA . GLY A 1 133 ? 1.456 -14.791 -15.259 1.00 93.31 133 GLY A CA 1
ATOM 1081 C C . GLY A 1 133 ? 2.002 -13.565 -14.521 1.00 93.31 133 GLY A C 1
ATOM 1082 O O . GLY A 1 133 ? 1.212 -12.770 -14.031 1.00 93.31 133 GLY A O 1
ATOM 1083 N N . ASN A 1 134 ? 3.325 -13.389 -14.444 1.00 96.06 134 ASN A N 1
ATOM 1084 C CA . ASN A 1 134 ? 3.943 -12.239 -13.794 1.00 96.06 134 ASN A CA 1
ATOM 1085 C C . ASN A 1 134 ? 4.526 -11.272 -14.835 1.00 96.06 134 ASN A C 1
ATOM 1087 O O . ASN A 1 134 ? 5.202 -11.722 -15.769 1.00 96.06 134 ASN A O 1
ATOM 1091 N N . PRO A 1 135 ? 4.310 -9.956 -14.678 1.00 97.19 135 PRO A N 1
ATOM 1092 C CA . PRO A 1 135 ? 4.918 -8.945 -15.530 1.00 97.19 135 PRO A CA 1
ATOM 1093 C C . PRO A 1 135 ? 6.397 -8.773 -15.188 1.00 97.19 135 PRO A C 1
ATOM 1095 O O . PRO A 1 135 ? 6.759 -8.647 -14.023 1.00 97.19 135 PRO A O 1
ATOM 1098 N N . TRP A 1 136 ? 7.247 -8.729 -16.209 1.00 97.31 136 TRP A N 1
ATOM 1099 C CA . TRP A 1 136 ? 8.656 -8.371 -16.088 1.00 97.31 136 TRP A CA 1
ATOM 1100 C C . TRP A 1 136 ? 8.845 -6.955 -16.611 1.00 97.31 136 TRP A C 1
ATOM 1102 O O . TRP A 1 136 ? 8.675 -6.691 -17.806 1.00 97.31 136 TRP A O 1
ATOM 1112 N N . ILE A 1 137 ? 9.156 -6.045 -15.693 1.00 97.94 137 ILE A N 1
ATOM 1113 C CA . ILE A 1 137 ? 9.085 -4.608 -15.930 1.00 97.94 137 ILE A CA 1
ATOM 1114 C C . ILE A 1 137 ? 10.498 -4.054 -16.073 1.00 97.94 137 ILE A C 1
ATOM 1116 O O . ILE A 1 137 ? 11.304 -4.105 -15.140 1.00 97.94 137 ILE A O 1
ATOM 1120 N N . GLU A 1 138 ? 10.785 -3.493 -17.245 1.00 97.75 138 GLU A N 1
ATOM 1121 C CA . GLU A 1 138 ? 11.961 -2.654 -17.444 1.00 97.75 138 GLU A CA 1
ATOM 1122 C C . GLU A 1 138 ? 11.668 -1.273 -16.869 1.00 97.75 138 GLU A C 1
ATOM 1124 O O . GLU A 1 138 ? 10.768 -0.573 -17.327 1.00 97.75 138 GLU A O 1
ATOM 1129 N N . VAL A 1 139 ? 12.417 -0.897 -15.843 1.00 98.12 139 VAL A N 1
ATOM 1130 C CA . VAL A 1 139 ? 12.300 0.391 -15.174 1.00 98.12 139 VAL A CA 1
ATOM 1131 C C . VAL A 1 139 ? 13.092 1.421 -15.965 1.00 98.12 139 VAL A C 1
ATOM 1133 O O . VAL A 1 139 ? 14.304 1.287 -16.145 1.00 98.12 139 VAL A O 1
ATOM 1136 N N . LEU A 1 140 ? 12.388 2.449 -16.432 1.00 97.56 140 LEU A N 1
ATOM 113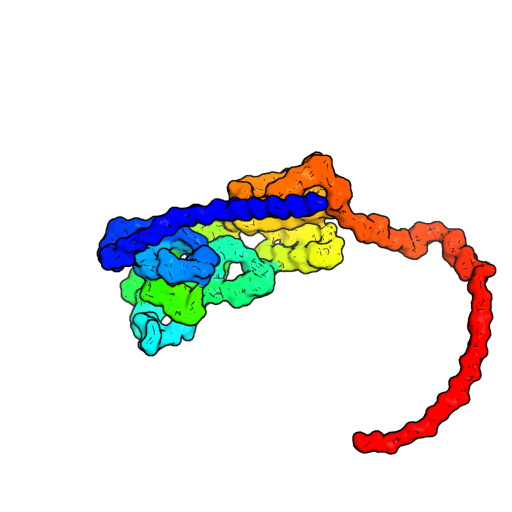7 C CA . LEU A 1 140 ? 12.946 3.565 -17.188 1.00 97.56 140 LEU A CA 1
ATOM 1138 C C . LEU A 1 140 ? 13.374 4.700 -16.260 1.00 97.56 140 LEU A C 1
ATOM 1140 O O . LEU A 1 140 ? 14.443 5.276 -16.453 1.00 97.56 140 LEU A O 1
ATOM 1144 N N . ALA A 1 141 ? 12.546 5.001 -15.256 1.00 97.75 141 ALA A N 1
ATOM 1145 C CA . ALA A 1 141 ? 12.810 6.047 -14.281 1.00 97.75 141 ALA A CA 1
ATOM 1146 C C . ALA A 1 141 ? 12.318 5.665 -12.879 1.00 97.75 141 ALA A C 1
ATOM 1148 O O . ALA A 1 141 ? 11.302 4.991 -12.708 1.00 97.75 141 ALA A O 1
ATOM 1149 N N . VAL A 1 142 ? 13.046 6.141 -11.873 1.00 98.38 142 VAL A N 1
ATOM 1150 C CA . VAL A 1 142 ? 12.735 6.026 -10.447 1.00 98.38 142 VAL A CA 1
ATOM 1151 C C . VAL A 1 142 ? 12.773 7.419 -9.837 1.00 98.38 142 VAL A C 1
ATOM 1153 O O . VAL A 1 142 ? 13.755 8.143 -9.988 1.00 98.38 142 VAL A O 1
ATOM 1156 N N . SER A 1 143 ? 11.715 7.809 -9.139 1.00 98.06 143 SER A N 1
ATOM 1157 C CA . SER A 1 143 ? 11.644 9.099 -8.447 1.00 98.06 143 SER A CA 1
ATOM 1158 C C . SER A 1 143 ? 11.138 8.905 -7.019 1.00 98.06 143 SER A C 1
ATOM 1160 O O . SER A 1 143 ? 10.110 8.249 -6.849 1.00 98.06 143 SER A O 1
ATOM 1162 N N . PRO A 1 144 ? 11.810 9.454 -5.989 1.00 97.81 144 PRO A N 1
ATOM 1163 C CA . PRO A 1 144 ? 11.313 9.372 -4.622 1.00 97.81 144 PRO A CA 1
ATOM 1164 C C . PRO A 1 144 ? 10.024 10.185 -4.477 1.00 97.81 144 PRO A C 1
ATOM 1166 O O . PRO A 1 144 ? 9.910 11.280 -5.031 1.00 97.81 144 PRO A O 1
ATOM 1169 N N . ILE A 1 145 ? 9.074 9.661 -3.709 1.00 97.31 145 ILE A N 1
ATOM 1170 C CA . ILE A 1 145 ? 7.832 10.356 -3.351 1.00 97.31 145 ILE A CA 1
ATOM 1171 C C . ILE A 1 145 ? 7.751 10.525 -1.836 1.00 97.31 145 ILE A C 1
ATOM 1173 O O . ILE A 1 145 ? 8.386 9.790 -1.079 1.00 97.31 145 ILE A O 1
ATOM 1177 N N . SER A 1 146 ? 6.996 11.527 -1.392 1.00 93.81 146 SER A N 1
ATOM 1178 C CA . SER A 1 146 ? 6.843 11.820 0.030 1.00 93.81 146 SER A CA 1
ATOM 1179 C C . SER A 1 146 ? 5.994 10.776 0.757 1.00 93.81 146 SER A C 1
ATOM 1181 O O . SER A 1 146 ? 5.224 9.999 0.171 1.00 93.81 146 SER A O 1
ATOM 1183 N N . GLY A 1 147 ? 6.136 10.793 2.076 1.00 91.50 147 GLY A N 1
ATOM 1184 C CA . GLY A 1 147 ? 5.544 9.822 2.966 1.00 91.50 147 GLY A CA 1
ATOM 1185 C C . GLY A 1 147 ? 6.380 8.552 3.056 1.00 91.50 147 GLY A C 1
ATOM 1186 O O . GLY A 1 147 ? 6.869 8.024 2.057 1.00 91.50 147 GLY A O 1
ATOM 1187 N N . ARG A 1 148 ? 6.531 8.027 4.266 1.00 90.94 148 ARG A N 1
ATOM 1188 C CA . ARG A 1 148 ? 7.212 6.755 4.505 1.00 90.94 148 ARG A CA 1
ATOM 1189 C C . ARG A 1 148 ? 6.572 6.039 5.674 1.00 90.94 148 ARG A C 1
ATOM 1191 O O . ARG A 1 148 ? 6.336 6.637 6.717 1.00 90.94 148 ARG A O 1
ATOM 1198 N N . VAL A 1 149 ? 6.403 4.731 5.518 1.00 92.56 149 VAL A N 1
ATOM 1199 C CA . VAL A 1 149 ? 6.030 3.870 6.635 1.00 92.56 149 VAL A CA 1
ATOM 1200 C C . VAL A 1 149 ? 7.294 3.440 7.362 1.00 92.56 149 VAL A C 1
ATOM 1202 O O . VAL A 1 149 ? 8.228 2.910 6.759 1.00 92.56 149 VAL A O 1
ATOM 1205 N N . ASP A 1 150 ? 7.370 3.726 8.655 1.00 92.06 150 ASP A N 1
ATOM 1206 C CA . ASP A 1 150 ? 8.506 3.340 9.481 1.00 92.06 150 ASP A CA 1
ATOM 1207 C C . ASP A 1 150 ? 8.207 2.057 10.269 1.00 92.06 150 ASP A C 1
ATOM 1209 O O . ASP A 1 150 ? 7.060 1.636 10.449 1.00 92.06 150 ASP A O 1
ATOM 1213 N N . THR A 1 151 ? 9.269 1.400 10.736 1.00 94.06 151 THR A N 1
ATOM 1214 C CA . THR A 1 151 ? 9.148 0.158 11.506 1.00 94.06 151 THR A CA 1
ATOM 1215 C C . THR A 1 151 ? 8.277 0.318 12.764 1.00 94.06 151 THR A C 1
ATOM 1217 O O . THR A 1 151 ? 7.470 -0.578 13.017 1.00 94.06 151 THR A O 1
ATOM 1220 N N . PRO A 1 152 ? 8.370 1.418 13.547 1.00 95.12 152 PRO A N 1
ATOM 1221 C CA . PRO A 1 152 ? 7.458 1.656 14.667 1.00 95.12 152 PRO A CA 1
ATOM 1222 C C . PRO A 1 152 ? 5.977 1.676 14.267 1.00 95.12 152 PRO A C 1
ATOM 1224 O O . PRO A 1 152 ? 5.180 0.983 14.901 1.00 95.12 152 PRO A O 1
ATOM 1227 N N . THR A 1 153 ? 5.606 2.398 13.204 1.00 95.38 153 THR A N 1
ATOM 1228 C CA . THR A 1 153 ? 4.219 2.444 12.706 1.00 95.38 153 THR A CA 1
ATOM 1229 C C . THR A 1 153 ? 3.731 1.056 12.321 1.00 95.38 153 THR A C 1
ATOM 1231 O O . THR A 1 153 ? 2.660 0.640 12.763 1.00 95.38 153 THR A O 1
ATOM 1234 N N . LEU A 1 154 ? 4.537 0.302 11.565 1.00 95.44 154 LEU A N 1
ATOM 1235 C CA . LEU A 1 154 ? 4.199 -1.071 11.177 1.00 95.44 154 LEU A CA 1
ATOM 1236 C C . LEU A 1 154 ? 3.990 -1.976 12.395 1.00 95.44 154 LEU A C 1
ATOM 1238 O O . LEU A 1 154 ? 3.032 -2.745 12.434 1.00 95.44 154 LEU A O 1
ATOM 1242 N N . ALA A 1 155 ? 4.843 -1.858 13.416 1.00 96.31 155 ALA A N 1
ATOM 1243 C CA . ALA A 1 155 ? 4.731 -2.653 14.635 1.00 96.31 155 ALA A CA 1
ATOM 1244 C C . ALA A 1 155 ? 3.461 -2.331 15.442 1.00 96.31 155 ALA A C 1
ATOM 1246 O O . ALA A 1 155 ? 2.868 -3.233 16.040 1.00 96.31 155 ALA A O 1
ATOM 1247 N N . HIS A 1 156 ? 3.043 -1.064 15.485 1.00 97.62 156 HIS A N 1
ATOM 1248 C CA . HIS A 1 156 ? 1.785 -0.654 16.116 1.00 97.62 156 HIS A CA 1
ATOM 1249 C C . HIS A 1 156 ? 0.566 -1.140 15.322 1.00 97.62 156 HIS A C 1
ATOM 1251 O O . HIS A 1 156 ? -0.338 -1.735 15.906 1.00 97.62 156 HIS A O 1
ATOM 1257 N N . LEU A 1 157 ? 0.571 -0.984 13.995 1.00 97.50 157 LEU A N 1
ATOM 1258 C CA . LEU A 1 157 ? -0.503 -1.466 13.118 1.00 97.50 157 LEU A CA 1
ATOM 1259 C C . LEU A 1 157 ? -0.696 -2.984 13.208 1.00 97.50 157 LEU A C 1
ATOM 1261 O O . LEU A 1 157 ? -1.820 -3.454 13.379 1.00 97.50 157 LEU A O 1
ATOM 1265 N N . TYR A 1 158 ? 0.397 -3.748 13.167 1.00 97.69 158 TYR A N 1
ATOM 1266 C CA . TYR A 1 158 ? 0.352 -5.204 13.293 1.00 97.69 158 TYR A CA 1
ATOM 1267 C C . TYR A 1 158 ? -0.229 -5.645 14.645 1.00 97.69 158 TYR A C 1
ATOM 1269 O O . TYR A 1 158 ? -1.151 -6.460 14.699 1.00 97.69 158 TYR A O 1
ATOM 1277 N N . ARG A 1 159 ? 0.255 -5.075 15.760 1.00 98.31 159 ARG A N 1
ATOM 1278 C CA . ARG A 1 159 ? -0.271 -5.390 17.102 1.00 98.31 159 ARG A CA 1
ATOM 1279 C C . ARG A 1 159 ? -1.734 -4.996 17.257 1.00 98.31 159 ARG A C 1
ATOM 1281 O O . ARG A 1 159 ? -2.510 -5.772 17.813 1.00 98.31 159 ARG A O 1
ATOM 1288 N N . ALA A 1 160 ? -2.117 -3.826 16.752 1.00 98.19 160 ALA A N 1
ATOM 1289 C CA . ALA A 1 160 ? -3.503 -3.389 16.750 1.00 98.19 160 ALA A CA 1
ATOM 1290 C C . ALA A 1 160 ? -4.406 -4.401 16.042 1.00 98.19 160 ALA A C 1
ATOM 1292 O O . ALA A 1 160 ? -5.421 -4.801 16.608 1.00 98.19 160 ALA A O 1
ATOM 1293 N N . GLN A 1 161 ? -4.008 -4.872 14.858 1.00 97.56 161 GLN A N 1
ATOM 1294 C CA . GLN A 1 161 ? -4.759 -5.882 14.120 1.00 97.56 161 GLN A CA 1
ATOM 1295 C C . GLN A 1 161 ? -4.902 -7.184 14.922 1.00 97.56 161 GLN A C 1
ATOM 1297 O O . GLN A 1 161 ? -6.017 -7.684 15.067 1.00 97.56 161 GLN A O 1
ATOM 1302 N N . LEU A 1 162 ? -3.820 -7.682 15.533 1.00 97.25 162 LEU A N 1
ATOM 1303 C CA . LEU A 1 162 ? -3.884 -8.867 16.398 1.00 97.25 162 LEU A CA 1
ATOM 1304 C C . LEU A 1 162 ? -4.852 -8.684 17.579 1.00 97.25 162 LEU A C 1
ATOM 1306 O O . LEU A 1 162 ? -5.550 -9.623 17.966 1.00 97.25 162 LEU A O 1
ATOM 1310 N N . HIS A 1 163 ? -4.901 -7.491 18.176 1.00 97.81 163 HIS A N 1
ATOM 1311 C CA . HIS A 1 163 ? -5.856 -7.180 19.240 1.00 97.81 163 HIS A CA 1
ATOM 1312 C C . HIS A 1 163 ? -7.293 -7.096 18.714 1.00 97.81 163 HIS A C 1
ATOM 1314 O O . HIS A 1 163 ? -8.199 -7.608 19.368 1.00 97.81 163 HIS A O 1
ATOM 1320 N N . MET A 1 164 ? -7.516 -6.517 17.531 1.00 97.31 164 MET A N 1
ATOM 1321 C CA . MET A 1 164 ? -8.833 -6.471 16.885 1.00 97.31 164 MET A CA 1
ATOM 1322 C C . MET A 1 164 ? -9.358 -7.875 16.558 1.00 97.31 164 MET A C 1
ATOM 1324 O O . MET A 1 164 ? -10.515 -8.173 16.843 1.00 97.31 164 MET A O 1
ATOM 1328 N N . GLU A 1 165 ? -8.510 -8.768 16.040 1.00 96.38 165 GLU A N 1
ATOM 1329 C CA . GLU A 1 165 ? -8.853 -10.173 15.767 1.00 96.38 165 GLU A CA 1
ATOM 1330 C C . GLU A 1 165 ? -9.276 -10.919 17.042 1.00 96.38 165 GLU A C 1
ATOM 1332 O O . GLU A 1 165 ? -10.227 -11.703 17.034 1.00 96.38 165 GLU A O 1
ATOM 1337 N N . LYS A 1 166 ? -8.620 -10.615 18.168 1.00 96.56 166 LYS A N 1
ATOM 1338 C CA . LYS A 1 166 ? -8.953 -11.141 19.502 1.00 96.56 166 LYS A CA 1
ATOM 1339 C C . LYS A 1 166 ? -10.088 -10.388 20.200 1.00 96.56 166 LYS A C 1
ATOM 1341 O O . LYS A 1 166 ? -10.432 -10.744 21.326 1.00 96.56 166 LYS A O 1
ATOM 1346 N N . ARG A 1 167 ? -10.667 -9.365 19.561 1.00 96.31 167 ARG A N 1
ATOM 1347 C CA . ARG A 1 167 ? -11.701 -8.478 20.125 1.00 96.31 167 ARG A CA 1
ATOM 1348 C C . ARG A 1 167 ? -11.257 -7.725 21.389 1.00 96.31 167 ARG A C 1
ATOM 1350 O O . ARG A 1 167 ? -12.068 -7.329 22.221 1.00 96.31 167 ARG A O 1
ATOM 1357 N N . GLU A 1 168 ? -9.958 -7.492 21.545 1.00 96.19 168 GLU A N 1
ATOM 1358 C CA . GLU A 1 168 ? -9.367 -6.696 22.625 1.00 96.19 168 GLU A CA 1
ATOM 1359 C C . GLU A 1 168 ? -9.342 -5.205 22.242 1.00 96.19 168 GLU A C 1
ATOM 1361 O O . GLU A 1 168 ? -8.286 -4.574 22.158 1.00 96.19 168 GLU A O 1
ATOM 1366 N N . TRP A 1 169 ? -10.519 -4.628 21.988 1.00 97.25 169 TRP A N 1
ATOM 1367 C CA . TRP A 1 169 ? -10.669 -3.318 21.338 1.00 97.25 169 TRP A CA 1
ATOM 1368 C C . TRP A 1 169 ? -9.917 -2.175 22.031 1.00 97.25 169 TRP A C 1
ATOM 1370 O O . TRP A 1 169 ? -9.310 -1.349 21.362 1.00 97.25 169 TRP A O 1
ATOM 1380 N N . GLN A 1 170 ? -9.881 -2.151 23.367 1.00 96.81 170 GLN A N 1
ATOM 1381 C CA . GLN A 1 170 ? -9.170 -1.111 24.126 1.00 96.81 170 GLN A CA 1
ATOM 1382 C C . GLN A 1 170 ? -7.645 -1.162 23.922 1.00 96.81 170 GLN A C 1
ATOM 1384 O O . GLN A 1 170 ? -6.985 -0.123 23.822 1.00 96.81 170 GLN A O 1
ATOM 1389 N N . LYS A 1 171 ? -7.075 -2.369 23.796 1.00 97.50 171 LYS A N 1
ATOM 1390 C CA . LYS A 1 171 ? -5.650 -2.537 23.478 1.00 97.50 171 LYS A CA 1
ATOM 1391 C C . LYS A 1 171 ? -5.373 -2.110 22.039 1.00 97.50 171 LYS A C 1
ATOM 1393 O O . LYS A 1 171 ? -4.404 -1.399 21.799 1.00 97.50 171 LYS A O 1
ATOM 1398 N N . ALA A 1 172 ? -6.261 -2.463 21.107 1.00 98.19 172 ALA A N 1
ATOM 1399 C CA . ALA A 1 172 ? -6.160 -2.018 19.719 1.00 98.19 172 ALA A CA 1
ATOM 1400 C C . ALA A 1 172 ? -6.207 -0.485 19.591 1.00 98.19 172 ALA A C 1
ATOM 1402 O O . ALA A 1 172 ? -5.367 0.083 18.901 1.00 98.19 172 ALA A O 1
ATOM 1403 N N . ILE A 1 173 ? -7.118 0.194 20.302 1.00 98.06 173 ILE A N 1
ATOM 1404 C CA . ILE A 1 173 ? -7.186 1.667 20.340 1.00 98.06 173 ILE A CA 1
ATOM 1405 C C . ILE A 1 173 ? -5.865 2.257 20.834 1.00 98.06 173 ILE A C 1
ATOM 1407 O O . ILE A 1 173 ? -5.364 3.214 20.243 1.00 98.06 173 ILE A O 1
ATOM 1411 N N . SER A 1 174 ? -5.292 1.679 21.893 1.00 98.06 174 SER A N 1
ATOM 1412 C CA . SER A 1 174 ? -4.017 2.133 22.454 1.00 98.06 174 SER A CA 1
ATOM 1413 C C . SER A 1 174 ? -2.882 2.006 21.434 1.00 98.06 174 SER A C 1
ATOM 1415 O O . SER A 1 174 ? -2.143 2.962 21.226 1.00 98.06 174 SER A O 1
ATOM 1417 N N . GLU A 1 175 ? -2.777 0.865 20.749 1.00 98.19 175 GLU A N 1
ATOM 1418 C CA . GLU A 1 175 ? -1.758 0.647 19.714 1.00 98.19 175 GLU A CA 1
ATOM 1419 C C . GLU A 1 175 ? -1.942 1.585 18.510 1.00 98.19 175 GLU A C 1
ATOM 1421 O O . GLU A 1 175 ? -0.982 2.213 18.072 1.00 98.19 175 GLU A O 1
ATOM 1426 N N . LEU A 1 176 ? -3.171 1.750 18.008 1.00 97.81 176 LEU A N 1
ATOM 1427 C CA . LEU A 1 176 ? -3.458 2.629 16.866 1.00 97.81 176 LEU A CA 1
ATOM 1428 C C . LEU A 1 176 ? -3.227 4.108 17.179 1.00 97.81 176 LEU A C 1
ATOM 1430 O O . LEU A 1 176 ? -2.790 4.853 16.309 1.00 97.81 176 LEU A O 1
ATOM 1434 N N . SER A 1 177 ? -3.490 4.536 18.413 1.00 96.75 177 SER A N 1
ATOM 1435 C CA . SER A 1 177 ? -3.272 5.925 18.838 1.00 96.75 177 SER A CA 1
ATOM 1436 C C . SER A 1 177 ? -1.787 6.269 18.999 1.00 96.75 177 SER A C 1
ATOM 1438 O O . SER A 1 177 ? -1.431 7.445 19.015 1.00 96.75 177 SER A O 1
ATOM 1440 N N . LEU A 1 178 ? -0.924 5.254 19.129 1.00 96.25 178 LEU A N 1
ATOM 1441 C CA . LEU A 1 178 ? 0.530 5.408 19.203 1.00 96.25 178 LEU A CA 1
ATOM 1442 C C . LEU A 1 178 ? 1.207 5.369 17.826 1.00 96.25 178 LEU A C 1
ATOM 1444 O O . LEU A 1 178 ? 2.382 5.722 17.729 1.00 96.25 178 LEU A O 1
ATOM 1448 N N . ALA A 1 179 ? 0.497 4.963 16.769 1.00 93.25 179 ALA A N 1
ATOM 1449 C CA . ALA A 1 179 ? 1.032 4.973 15.413 1.00 93.25 179 ALA A CA 1
ATOM 1450 C C . ALA A 1 179 ? 1.301 6.433 14.967 1.00 93.25 179 ALA A C 1
ATOM 1452 O O . ALA A 1 179 ? 0.365 7.235 14.902 1.00 93.25 179 ALA A O 1
ATOM 1453 N N . PRO A 1 180 ? 2.561 6.821 14.690 1.00 82.75 180 PRO A N 1
ATOM 1454 C CA . PRO A 1 180 ? 2.913 8.206 14.385 1.00 82.75 180 PRO A CA 1
ATOM 1455 C C . PRO A 1 180 ? 2.333 8.650 13.035 1.00 82.75 180 PRO A C 1
ATOM 1457 O O . PRO A 1 180 ? 2.383 7.912 12.057 1.00 82.75 180 PRO A O 1
ATOM 1460 N N . GLY A 1 181 ? 1.800 9.877 12.974 1.00 75.38 181 GLY A N 1
ATOM 1461 C CA . GLY A 1 181 ? 1.009 10.349 11.826 1.00 75.38 181 GLY A CA 1
ATOM 1462 C C . GLY A 1 181 ? 1.641 11.419 10.926 1.00 75.38 181 GLY A C 1
ATOM 1463 O O . GLY A 1 181 ? 1.081 11.709 9.875 1.00 75.38 181 GLY A O 1
ATOM 1464 N N . ASN A 1 182 ? 2.774 12.028 11.291 1.00 78.50 182 ASN A N 1
ATOM 1465 C CA . ASN A 1 182 ? 3.165 13.317 10.688 1.00 78.50 182 ASN A CA 1
ATOM 1466 C C . ASN A 1 182 ? 3.837 13.250 9.298 1.00 78.50 182 ASN A C 1
ATOM 1468 O O . ASN A 1 182 ? 4.095 14.298 8.719 1.00 78.50 182 ASN A O 1
ATOM 1472 N N . ASP A 1 183 ? 4.088 12.065 8.740 1.00 90.12 183 ASP A N 1
ATOM 1473 C CA . ASP A 1 183 ? 4.614 11.888 7.370 1.00 90.12 183 ASP A CA 1
ATOM 1474 C C . ASP A 1 183 ? 4.203 10.519 6.794 1.00 90.12 183 ASP A C 1
ATOM 1476 O O . ASP A 1 183 ? 4.959 9.838 6.102 1.00 90.12 183 ASP A O 1
ATOM 1480 N N . GLN A 1 184 ? 3.010 10.042 7.159 1.00 94.06 184 GLN A N 1
ATOM 1481 C CA . GLN A 1 184 ? 2.522 8.750 6.682 1.00 94.06 184 GLN A CA 1
ATOM 1482 C C . GLN A 1 184 ? 1.777 8.903 5.351 1.00 94.06 184 GLN A C 1
ATOM 1484 O O . GLN A 1 184 ? 1.057 9.886 5.154 1.00 94.06 184 GLN A O 1
ATOM 1489 N N . PRO A 1 185 ? 1.877 7.918 4.443 1.00 95.44 185 PRO A N 1
ATOM 1490 C CA . PRO A 1 185 ? 1.049 7.881 3.245 1.00 95.44 185 PRO A CA 1
ATOM 1491 C C . PRO A 1 185 ? -0.447 7.895 3.585 1.00 95.44 185 PRO A C 1
ATOM 1493 O O . PRO A 1 185 ? -0.874 7.323 4.592 1.00 95.44 185 PRO A O 1
ATOM 1496 N N . SER A 1 186 ? -1.265 8.480 2.706 1.00 94.69 186 SER A N 1
ATOM 1497 C CA . SER A 1 186 ? -2.717 8.606 2.910 1.00 94.69 186 SER A CA 1
ATOM 1498 C C . SER A 1 186 ? -3.408 7.271 3.195 1.00 94.69 186 SER A C 1
ATOM 1500 O O . SER A 1 186 ? -4.263 7.217 4.074 1.00 94.69 186 SER A O 1
ATOM 1502 N N . HIS A 1 187 ? -3.007 6.184 2.525 1.00 95.25 187 HIS A N 1
ATOM 1503 C CA . HIS A 1 187 ? -3.584 4.852 2.741 1.00 95.25 187 HIS A CA 1
ATOM 1504 C C . HIS A 1 187 ? -3.277 4.289 4.141 1.00 95.25 187 HIS A C 1
ATOM 1506 O O . HIS A 1 187 ? -4.117 3.612 4.732 1.00 95.25 187 HIS A O 1
ATOM 1512 N N . VAL A 1 188 ? -2.107 4.600 4.711 1.00 96.75 188 VAL A N 1
ATOM 1513 C CA . VAL A 1 188 ? -1.744 4.198 6.080 1.00 96.75 188 VAL A CA 1
ATOM 1514 C C . VAL A 1 188 ? -2.561 4.987 7.090 1.00 96.75 188 VAL A C 1
ATOM 1516 O O . VAL A 1 188 ? -3.147 4.407 8.002 1.00 96.75 188 VAL A O 1
ATOM 1519 N N . LEU A 1 189 ? -2.670 6.305 6.897 1.00 96.56 189 LEU A N 1
ATOM 1520 C CA . LEU A 1 189 ? -3.533 7.147 7.724 1.00 96.56 189 LEU A CA 1
ATOM 1521 C C . LEU A 1 189 ? -4.990 6.684 7.644 1.00 96.56 189 LEU A C 1
ATOM 1523 O O . LEU A 1 189 ? -5.653 6.583 8.675 1.00 96.56 189 LEU A O 1
ATOM 1527 N N . ALA A 1 190 ? -5.479 6.344 6.452 1.00 96.75 190 ALA A N 1
ATOM 1528 C CA . ALA A 1 190 ? -6.815 5.797 6.270 1.00 96.75 190 ALA A CA 1
ATOM 1529 C C . ALA A 1 190 ? -6.992 4.483 7.038 1.00 96.75 190 ALA A C 1
ATOM 1531 O O . ALA A 1 190 ? -7.995 4.322 7.727 1.00 96.75 190 ALA A O 1
ATOM 1532 N N . ALA A 1 191 ? -6.007 3.580 7.002 1.00 97.31 191 ALA A N 1
ATOM 1533 C CA . ALA A 1 191 ? -6.045 2.328 7.753 1.00 97.31 191 ALA A CA 1
ATOM 1534 C C . ALA A 1 191 ? -6.066 2.547 9.277 1.00 97.31 191 ALA A C 1
ATOM 1536 O O . ALA A 1 191 ? -6.867 1.914 9.967 1.00 97.31 191 ALA A O 1
ATOM 1537 N N . ILE A 1 192 ? -5.254 3.475 9.803 1.00 97.75 192 ILE A N 1
ATOM 1538 C CA . ILE A 1 192 ? -5.257 3.847 11.230 1.00 97.75 192 ILE A CA 1
ATOM 1539 C C . ILE A 1 192 ? -6.638 4.374 11.634 1.00 97.75 192 ILE A C 1
ATOM 1541 O O . ILE A 1 192 ? -7.235 3.900 12.602 1.00 97.75 192 ILE A O 1
ATOM 1545 N N . ASN A 1 193 ? -7.172 5.327 10.865 1.00 97.94 193 ASN A N 1
ATOM 1546 C CA . ASN A 1 193 ? -8.477 5.933 11.119 1.00 97.94 193 ASN A CA 1
ATOM 1547 C C . ASN A 1 193 ? -9.613 4.900 10.998 1.00 97.94 193 ASN A C 1
ATOM 1549 O O . ASN A 1 193 ? -10.486 4.848 11.862 1.00 97.94 193 ASN A O 1
ATOM 1553 N N . LYS A 1 194 ? -9.575 4.010 9.998 1.00 98.19 194 LYS A N 1
ATOM 1554 C CA . LYS A 1 194 ? -10.526 2.897 9.853 1.00 98.19 194 LYS A CA 1
ATOM 1555 C C . LYS A 1 194 ? -10.476 1.983 11.075 1.00 98.19 194 LYS A C 1
ATOM 1557 O O . LYS A 1 194 ? -11.520 1.678 11.648 1.00 98.19 194 LYS A O 1
ATOM 1562 N N . GLY A 1 195 ? -9.279 1.591 11.511 1.00 98.00 195 GLY A N 1
ATOM 1563 C CA . GLY A 1 195 ? -9.079 0.748 12.688 1.00 98.00 195 GLY A CA 1
ATOM 1564 C C . GLY A 1 195 ? -9.633 1.377 13.968 1.00 98.00 195 GLY A C 1
ATOM 1565 O O . GLY A 1 195 ? -10.385 0.724 14.695 1.00 98.00 195 GLY A O 1
ATOM 1566 N N . LEU A 1 196 ? -9.332 2.659 14.215 1.00 98.38 196 LEU A N 1
ATOM 1567 C CA . LEU A 1 196 ? -9.848 3.406 15.369 1.00 98.38 196 LEU A CA 1
ATOM 1568 C C . LEU A 1 196 ? -11.369 3.513 15.309 1.00 98.38 196 LEU A C 1
ATOM 1570 O O . LEU A 1 196 ? -12.052 3.235 16.293 1.00 98.38 196 LEU A O 1
ATOM 1574 N N . GLY A 1 197 ? -11.894 3.859 14.137 1.00 98.12 197 GLY A N 1
ATOM 1575 C CA . GLY A 1 197 ? -13.318 3.951 13.867 1.00 98.12 197 GLY A CA 1
ATOM 1576 C C . GLY A 1 197 ? -14.063 2.655 14.174 1.00 98.12 197 GLY A C 1
ATOM 1577 O O . GLY A 1 197 ? -15.052 2.668 14.904 1.00 98.12 197 GLY A O 1
ATOM 1578 N N . VAL A 1 198 ? -13.546 1.522 13.691 1.00 98.31 198 VAL A N 1
ATOM 1579 C CA . VAL A 1 198 ? -14.084 0.187 13.986 1.00 98.31 198 VAL A CA 1
ATOM 1580 C C . VAL A 1 198 ? -14.042 -0.090 15.487 1.00 98.31 198 VAL A C 1
ATOM 1582 O O . VAL A 1 198 ? -15.058 -0.494 16.048 1.00 98.31 198 VAL A O 1
ATOM 1585 N N . CYS A 1 199 ? -12.909 0.143 16.154 1.00 98.06 199 CYS A N 1
ATOM 1586 C CA . CYS A 1 199 ? -12.781 -0.138 17.584 1.00 98.06 199 CYS A CA 1
ATOM 1587 C C . CYS A 1 199 ? -13.765 0.687 18.424 1.00 98.06 199 CYS A C 1
ATOM 1589 O O . CYS A 1 199 ? -14.491 0.109 19.229 1.00 98.06 199 CYS A O 1
ATOM 1591 N N . TYR A 1 200 ? -13.852 2.001 18.192 1.00 98.00 200 TYR A N 1
ATOM 1592 C CA . TYR A 1 200 ? -14.810 2.870 18.884 1.00 98.00 200 TYR A CA 1
ATOM 1593 C C . TYR A 1 200 ? -16.261 2.476 18.602 1.00 98.00 200 TYR A C 1
ATOM 1595 O O . TYR A 1 200 ? -17.107 2.530 19.492 1.00 98.00 200 TYR A O 1
ATOM 1603 N N . LEU A 1 201 ? -16.558 2.029 17.380 1.00 97.06 201 LEU A N 1
ATOM 1604 C CA . LEU A 1 201 ? -17.893 1.555 17.038 1.00 97.06 201 LEU A CA 1
ATOM 1605 C C . LEU A 1 201 ? -18.245 0.278 17.810 1.00 97.06 201 LEU A C 1
ATOM 1607 O O . LEU A 1 201 ? -19.356 0.164 18.323 1.00 97.06 201 LEU A O 1
ATOM 1611 N N . ARG A 1 202 ? -17.297 -0.662 17.947 1.00 97.06 202 ARG A N 1
ATOM 1612 C CA . ARG A 1 202 ? -17.494 -1.906 18.711 1.00 97.06 202 ARG A CA 1
ATOM 1613 C C . ARG A 1 202 ? -17.638 -1.668 20.215 1.00 97.06 202 ARG A C 1
ATOM 1615 O O . ARG A 1 202 ? -18.355 -2.436 20.855 1.00 97.06 202 ARG A O 1
ATOM 1622 N N . THR A 1 203 ? -17.007 -0.627 20.764 1.00 96.31 203 THR A N 1
ATOM 1623 C CA . THR A 1 203 ? -17.105 -0.249 22.188 1.00 96.31 203 THR A CA 1
ATOM 1624 C C . THR A 1 203 ? -18.282 0.678 22.506 1.00 96.31 203 THR A C 1
ATOM 1626 O O . THR A 1 203 ? -18.499 0.996 23.672 1.00 96.31 203 THR A O 1
ATOM 1629 N N . GLY A 1 204 ? -19.059 1.099 21.502 1.00 95.75 204 GLY A N 1
ATOM 1630 C CA . GLY A 1 204 ? -20.244 1.948 21.669 1.00 95.75 204 GLY A CA 1
ATOM 1631 C C . GLY A 1 204 ? -19.991 3.451 21.676 1.00 95.75 204 GLY A C 1
ATOM 1632 O O . GLY A 1 204 ? -20.915 4.232 21.889 1.00 95.75 204 GLY A O 1
ATOM 1633 N N . GLU A 1 205 ? -18.776 3.882 21.353 1.00 96.69 205 GLU A N 1
ATOM 1634 C CA . GLU A 1 205 ? -18.412 5.288 21.180 1.00 96.69 205 GLU A CA 1
ATOM 1635 C C . GLU A 1 205 ? -18.703 5.764 19.743 1.00 96.69 205 GLU A C 1
ATOM 1637 O O . GLU A 1 205 ? -17.815 6.193 19.001 1.00 96.69 205 GLU A O 1
ATOM 1642 N N . SER A 1 206 ? -19.973 5.687 19.333 1.00 97.19 206 SER A N 1
ATOM 1643 C CA . SER A 1 206 ? -20.413 5.927 17.947 1.00 97.19 206 SER A CA 1
ATOM 1644 C C . SER A 1 206 ? -20.035 7.304 17.394 1.00 97.19 206 SER A C 1
ATOM 1646 O O . SER A 1 206 ? -19.661 7.421 16.226 1.00 97.19 206 SER A O 1
ATOM 1648 N N . GLN A 1 207 ? -20.063 8.347 18.229 1.00 97.25 207 GLN A N 1
ATOM 1649 C CA . GLN A 1 207 ? -19.700 9.699 17.806 1.00 97.25 207 GLN A CA 1
ATOM 1650 C C . GLN A 1 207 ? -18.231 9.772 17.370 1.00 97.25 207 GLN A C 1
ATOM 1652 O O . GLN A 1 207 ? -17.950 10.250 16.272 1.00 97.25 207 GLN A O 1
ATOM 1657 N N . LYS A 1 208 ? -17.300 9.236 18.173 1.00 97.94 208 LYS A N 1
ATOM 1658 C CA . LYS A 1 208 ? -15.880 9.167 17.791 1.00 97.94 208 LYS A CA 1
ATOM 1659 C C . LYS A 1 208 ? -15.693 8.290 16.561 1.00 97.94 208 LYS A C 1
ATOM 1661 O O . LYS A 1 208 ? -14.983 8.682 15.639 1.00 97.94 208 LYS A O 1
ATOM 1666 N N . ALA A 1 209 ? -16.366 7.140 16.527 1.00 98.00 209 ALA A N 1
ATOM 1667 C CA . ALA A 1 209 ? -16.293 6.223 15.399 1.00 98.00 209 ALA A CA 1
ATOM 1668 C C . ALA A 1 209 ? -16.645 6.905 14.071 1.00 98.00 209 ALA A C 1
ATOM 1670 O O . ALA A 1 209 ? -15.905 6.763 13.102 1.00 98.00 209 ALA A O 1
ATOM 1671 N N . SER A 1 210 ? -17.729 7.689 14.043 1.00 97.50 210 SER A N 1
ATOM 1672 C CA . SER A 1 210 ? -18.171 8.394 12.835 1.00 97.50 210 SER A CA 1
ATOM 1673 C C . SER A 1 210 ? -17.118 9.370 12.296 1.00 97.50 210 SER A C 1
ATOM 1675 O O . SER A 1 210 ? -16.895 9.413 11.090 1.00 97.50 210 SER A O 1
ATOM 1677 N N . VAL A 1 211 ? -16.410 10.086 13.178 1.00 98.00 211 VAL A N 1
ATOM 1678 C CA . VAL A 1 211 ? -15.358 11.042 12.797 1.00 98.00 211 VAL A CA 1
ATOM 1679 C C . VAL A 1 211 ? -14.167 10.317 12.172 1.00 98.00 211 VAL A C 1
ATOM 1681 O O . VAL A 1 211 ? -13.710 10.687 11.088 1.00 98.00 211 VAL A O 1
ATOM 1684 N N . TYR A 1 212 ? -13.686 9.256 12.823 1.00 98.19 212 TYR A N 1
ATOM 1685 C CA . TYR A 1 212 ? -12.555 8.473 12.326 1.00 98.19 212 TYR A CA 1
ATOM 1686 C C . TYR A 1 212 ? -12.884 7.756 11.007 1.00 98.19 212 TYR A C 1
ATOM 1688 O O . TYR A 1 212 ? -12.097 7.813 10.065 1.00 98.19 212 TYR A O 1
ATOM 1696 N N . LEU A 1 213 ? -14.066 7.145 10.887 1.00 98.25 213 LEU A N 1
ATOM 1697 C CA . LEU A 1 213 ? -14.487 6.469 9.653 1.00 98.25 213 LEU A CA 1
ATOM 1698 C C . LEU A 1 213 ? -14.699 7.451 8.495 1.00 98.25 213 LEU A C 1
ATOM 1700 O O . LEU A 1 213 ? -14.282 7.153 7.381 1.00 98.25 213 LEU A O 1
ATOM 1704 N N . ALA A 1 214 ? -15.274 8.631 8.747 1.00 97.56 214 ALA A N 1
ATOM 1705 C CA . ALA A 1 214 ? -15.407 9.673 7.727 1.00 97.56 214 ALA A CA 1
ATOM 1706 C C . ALA A 1 214 ? -14.038 10.185 7.251 1.00 97.56 214 ALA A C 1
ATOM 1708 O O . ALA A 1 214 ? -13.832 10.393 6.058 1.00 97.56 214 ALA A O 1
ATOM 1709 N N . THR A 1 215 ? -13.080 10.333 8.171 1.00 97.38 215 THR A N 1
ATOM 1710 C CA . THR A 1 215 ? -11.703 10.723 7.833 1.00 97.38 215 THR A CA 1
ATOM 1711 C C . THR A 1 215 ? -11.029 9.657 6.967 1.00 97.38 215 THR A C 1
ATOM 1713 O O . THR A 1 215 ? -10.405 9.985 5.960 1.00 97.38 215 THR A O 1
ATOM 1716 N N . ALA A 1 216 ? -11.183 8.376 7.320 1.00 97.38 216 ALA A N 1
ATOM 1717 C CA . ALA A 1 216 ? -10.665 7.267 6.521 1.00 97.38 216 ALA A CA 1
ATOM 1718 C C . ALA A 1 216 ? -11.278 7.233 5.109 1.00 97.38 216 ALA A C 1
ATOM 1720 O O . ALA A 1 216 ? -10.549 7.084 4.131 1.00 97.38 216 ALA A O 1
ATOM 1721 N N . ASP A 1 217 ? -12.596 7.428 5.000 1.00 96.94 217 ASP A N 1
ATOM 1722 C CA . ASP A 1 217 ? -13.320 7.477 3.724 1.00 96.94 217 ASP A CA 1
ATOM 1723 C C . ASP A 1 217 ? -12.837 8.635 2.834 1.00 96.94 217 ASP A C 1
ATOM 1725 O O . ASP A 1 217 ? -12.550 8.441 1.651 1.00 96.94 217 ASP A O 1
ATOM 1729 N N . GLN A 1 218 ? -12.646 9.821 3.424 1.00 96.50 218 GLN A N 1
ATOM 1730 C CA . GLN A 1 218 ? -12.122 10.997 2.730 1.00 96.50 218 GLN A CA 1
ATOM 1731 C C . GLN A 1 218 ? -10.696 10.771 2.209 1.00 96.50 218 GLN A C 1
ATOM 1733 O O . GLN A 1 218 ? -10.403 11.117 1.065 1.00 96.50 218 GLN A O 1
ATOM 1738 N N . LEU A 1 219 ? -9.814 10.175 3.020 1.00 95.56 219 LEU A N 1
ATOM 1739 C CA . LEU A 1 219 ? -8.430 9.878 2.629 1.00 95.56 219 LEU A CA 1
ATOM 1740 C C . LEU A 1 219 ? -8.342 8.880 1.463 1.00 95.56 219 LEU A C 1
ATOM 1742 O O . LEU A 1 219 ? -7.395 8.946 0.681 1.00 95.56 219 LEU A O 1
ATOM 1746 N N . MET A 1 220 ? -9.328 7.988 1.335 1.00 94.88 220 MET A N 1
ATOM 1747 C CA . MET A 1 220 ? -9.431 7.002 0.251 1.00 94.88 220 MET A CA 1
ATOM 1748 C C . MET A 1 220 ? -10.293 7.478 -0.928 1.00 94.88 220 MET A C 1
ATOM 1750 O O . MET A 1 220 ? -10.516 6.716 -1.872 1.00 94.88 220 MET A O 1
ATOM 1754 N N . GLY A 1 221 ? -10.819 8.707 -0.880 1.00 94.38 221 GLY A N 1
ATOM 1755 C CA . GLY A 1 221 ? -11.695 9.255 -1.917 1.00 94.38 221 GLY A CA 1
ATOM 1756 C C . GLY A 1 221 ? -12.993 8.461 -2.123 1.00 94.38 221 GLY A C 1
ATOM 1757 O O . GLY A 1 221 ? -13.496 8.418 -3.243 1.00 94.38 221 GLY A O 1
ATOM 1758 N N . GLY A 1 222 ? -13.507 7.791 -1.084 1.00 91.69 222 GLY A N 1
ATOM 1759 C CA . GLY A 1 222 ? -14.744 6.998 -1.154 1.00 91.69 222 GLY A CA 1
ATOM 1760 C C . GLY A 1 222 ? -14.637 5.683 -1.939 1.00 91.69 222 GLY A C 1
ATOM 1761 O O . GLY A 1 222 ? -15.651 5.121 -2.347 1.00 91.69 222 GLY A O 1
ATOM 1762 N N . THR A 1 223 ? -13.421 5.187 -2.192 1.00 91.88 223 THR A N 1
ATOM 1763 C CA . THR A 1 223 ? -13.208 3.925 -2.927 1.00 91.88 223 THR A CA 1
ATOM 1764 C C . THR A 1 223 ? -13.430 2.673 -2.069 1.00 91.88 223 THR A C 1
ATOM 1766 O O . THR A 1 223 ? -13.771 1.616 -2.602 1.00 91.88 223 THR A O 1
ATOM 1769 N N . ASP A 1 224 ? -13.286 2.775 -0.742 1.00 94.81 224 ASP A N 1
ATOM 1770 C CA . ASP A 1 224 ? -13.492 1.662 0.193 1.00 94.81 224 ASP A CA 1
ATOM 1771 C C . ASP A 1 224 ? -14.952 1.587 0.671 1.00 94.81 224 ASP A C 1
ATOM 1773 O O . ASP A 1 224 ? -15.329 2.148 1.703 1.00 94.81 224 ASP A O 1
ATOM 1777 N N . ILE A 1 225 ? -15.757 0.816 -0.067 1.00 96.38 225 ILE A N 1
ATOM 1778 C CA . ILE A 1 225 ? -17.189 0.583 0.194 1.00 96.38 225 ILE A CA 1
ATOM 1779 C C . ILE A 1 225 ? -17.446 0.116 1.634 1.00 96.38 225 ILE A C 1
ATOM 1781 O O . ILE A 1 225 ? -18.471 0.461 2.231 1.00 96.38 225 ILE A O 1
ATOM 1785 N N . GLU A 1 226 ? -16.547 -0.690 2.209 1.00 96.75 226 GLU A N 1
ATOM 1786 C CA . GLU A 1 226 ? -16.719 -1.181 3.574 1.00 96.75 226 GLU A CA 1
ATOM 1787 C C . GLU A 1 226 ? -16.622 -0.032 4.580 1.00 96.75 226 GLU A C 1
ATOM 1789 O O . GLU A 1 226 ? -17.468 0.074 5.472 1.00 96.75 226 GLU A O 1
ATOM 1794 N N . THR A 1 227 ? -15.629 0.844 4.415 1.00 97.38 227 THR A N 1
ATOM 1795 C CA . THR A 1 227 ? -15.437 2.017 5.273 1.00 97.38 227 THR A CA 1
ATOM 1796 C C . THR A 1 227 ? -16.617 2.974 5.161 1.00 97.38 227 THR A C 1
ATOM 1798 O O . THR A 1 227 ? -17.167 3.361 6.195 1.00 97.38 227 THR A O 1
ATOM 1801 N N . SER A 1 228 ? -17.098 3.270 3.948 1.00 96.75 228 SER A N 1
ATOM 1802 C CA . SER A 1 228 ? -18.278 4.126 3.765 1.00 96.75 228 SER A CA 1
ATOM 1803 C C . SER A 1 228 ? -19.526 3.516 4.420 1.00 96.75 228 SER A C 1
ATOM 1805 O O . SER A 1 228 ? -20.296 4.213 5.086 1.00 96.75 228 SER A O 1
ATOM 1807 N N . ARG A 1 229 ? -19.718 2.192 4.305 1.00 97.50 229 ARG A N 1
ATOM 1808 C CA . ARG A 1 229 ? -20.827 1.477 4.960 1.00 97.50 229 ARG A CA 1
ATOM 1809 C C . ARG A 1 229 ? -20.737 1.562 6.483 1.00 97.50 229 ARG A C 1
ATOM 1811 O O . ARG A 1 229 ? -21.750 1.786 7.142 1.00 97.50 229 ARG A O 1
ATOM 1818 N N . LEU A 1 230 ? -19.546 1.372 7.050 1.00 97.19 230 LEU A N 1
ATOM 1819 C CA . LEU A 1 230 ? -19.329 1.485 8.493 1.00 97.19 230 LEU A CA 1
ATOM 1820 C C . LEU A 1 230 ? -19.561 2.919 8.981 1.00 97.19 230 LEU A C 1
ATOM 1822 O O . LEU A 1 230 ? -20.180 3.100 10.027 1.00 97.19 230 LEU A O 1
ATOM 1826 N N . ALA A 1 231 ? -19.125 3.926 8.218 1.00 96.44 231 ALA A N 1
ATOM 1827 C CA . ALA A 1 231 ? -19.366 5.332 8.531 1.00 96.44 231 ALA A CA 1
ATOM 1828 C C . ALA A 1 231 ? -20.872 5.640 8.597 1.00 96.44 231 ALA A C 1
ATOM 1830 O O . ALA A 1 231 ? -21.337 6.259 9.553 1.00 96.44 231 ALA A O 1
ATOM 1831 N N . GLN A 1 232 ? -21.655 5.140 7.633 1.00 96.62 232 GLN A N 1
ATOM 1832 C CA . GLN A 1 232 ? -23.117 5.271 7.642 1.00 96.62 232 GLN A CA 1
ATOM 1833 C C . GLN A 1 232 ? -23.756 4.539 8.828 1.00 96.62 232 GLN A C 1
ATOM 1835 O O . GLN A 1 232 ? -24.606 5.107 9.516 1.00 96.62 232 GLN A O 1
ATOM 1840 N N . ALA A 1 233 ? -23.326 3.304 9.106 1.00 96.69 233 ALA A N 1
ATOM 1841 C CA . ALA A 1 233 ? -23.831 2.521 10.232 1.00 96.69 233 ALA A CA 1
ATOM 1842 C C . ALA A 1 233 ? -23.555 3.205 11.580 1.00 96.69 233 ALA A C 1
ATOM 1844 O O . ALA A 1 233 ? -24.433 3.225 12.437 1.00 96.69 233 ALA A O 1
ATOM 1845 N N . ALA A 1 234 ? -22.382 3.825 11.751 1.00 97.06 234 ALA A N 1
ATOM 1846 C CA . ALA A 1 234 ? -22.033 4.561 12.966 1.00 97.06 234 ALA A CA 1
ATOM 1847 C C . ALA A 1 234 ? -22.989 5.732 13.262 1.00 97.06 234 ALA A C 1
ATOM 1849 O O . ALA A 1 234 ? -23.194 6.065 14.428 1.00 97.06 234 ALA A O 1
ATOM 1850 N N . VAL A 1 235 ? -23.591 6.328 12.227 1.00 97.50 235 VAL A N 1
ATOM 1851 C CA . VAL A 1 235 ? -24.559 7.430 12.355 1.00 97.50 235 VAL A CA 1
ATOM 1852 C C . VAL A 1 235 ? -25.992 6.916 12.507 1.00 97.50 235 VAL A C 1
ATOM 1854 O O . VAL A 1 235 ? -26.740 7.431 13.334 1.00 97.50 235 VAL A O 1
ATOM 1857 N N . GLN A 1 236 ? -26.392 5.927 11.704 1.00 97.38 236 GLN A N 1
ATOM 1858 C CA . GLN A 1 236 ? -27.797 5.517 11.590 1.00 97.38 236 GLN A CA 1
ATOM 1859 C C . GLN A 1 236 ? -28.202 4.428 12.586 1.00 97.38 236 GLN A C 1
ATOM 1861 O O . GLN A 1 236 ? -29.293 4.485 13.147 1.00 97.38 236 GLN A O 1
ATOM 1866 N N . ASP A 1 237 ? -27.344 3.430 12.792 1.00 96.69 237 ASP A N 1
ATOM 1867 C CA . ASP A 1 237 ? -27.626 2.277 13.649 1.00 96.69 237 ASP A CA 1
ATOM 1868 C C . ASP A 1 237 ? -26.332 1.741 14.290 1.00 96.69 237 ASP A C 1
ATOM 1870 O O . ASP A 1 237 ? -25.863 0.638 13.973 1.00 96.69 237 ASP A O 1
ATOM 1874 N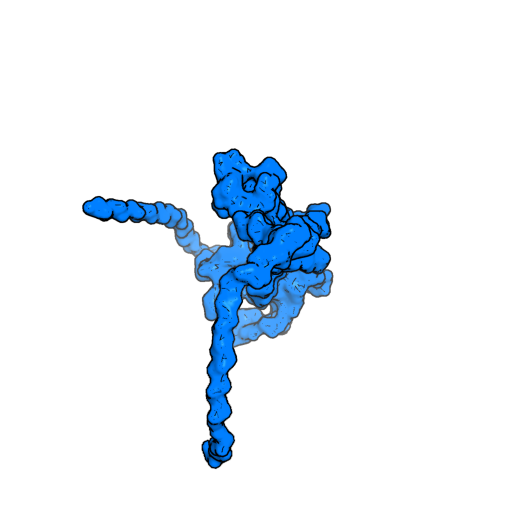 N . PRO A 1 238 ? -25.719 2.515 15.205 1.00 96.31 238 PRO A N 1
ATOM 1875 C CA . PRO A 1 238 ? -24.495 2.089 15.872 1.00 96.31 238 PRO A CA 1
ATOM 1876 C C . PRO A 1 238 ? -24.715 0.873 16.780 1.00 96.31 238 PRO A C 1
ATOM 1878 O O . PRO A 1 238 ? -23.801 0.071 16.968 1.00 96.31 238 PRO A O 1
ATOM 1881 N N . ALA A 1 239 ? -25.930 0.690 17.311 1.00 95.00 239 ALA A N 1
ATOM 1882 C CA . ALA A 1 239 ? -26.265 -0.415 18.206 1.00 95.00 239 ALA A CA 1
ATOM 1883 C C . ALA A 1 239 ? -26.124 -1.787 17.523 1.00 95.00 239 ALA A C 1
ATOM 1885 O O . ALA A 1 239 ? -25.725 -2.760 18.172 1.00 95.00 239 ALA A O 1
ATOM 1886 N N . SER A 1 240 ? -26.399 -1.867 16.214 1.00 94.62 240 SER A N 1
ATOM 1887 C CA . SER A 1 240 ? -26.176 -3.079 15.411 1.00 94.62 240 SER A CA 1
ATOM 1888 C C . SER A 1 240 ? -24.709 -3.501 15.317 1.00 94.62 240 SER A C 1
ATOM 1890 O O . SER A 1 240 ? -24.416 -4.663 15.033 1.00 94.62 240 SER A O 1
ATOM 1892 N N . GLN A 1 241 ? -23.781 -2.570 15.551 1.00 95.69 241 GLN A N 1
ATOM 1893 C CA . GLN A 1 241 ? -22.348 -2.798 15.417 1.00 95.69 241 GLN A CA 1
ATOM 1894 C C . GLN A 1 241 ? -21.651 -3.061 16.756 1.00 95.69 241 GLN A C 1
ATOM 1896 O O . GLN A 1 241 ? -20.459 -3.354 16.757 1.00 95.69 241 GLN A O 1
ATOM 1901 N N . LEU A 1 242 ? -22.355 -3.028 17.885 1.00 93.19 242 LEU A N 1
ATOM 1902 C CA . LEU A 1 242 ? -21.750 -3.296 19.189 1.00 93.19 242 LEU A CA 1
ATOM 1903 C C . LEU A 1 242 ? -21.275 -4.746 19.306 1.00 93.19 242 LEU A C 1
ATOM 1905 O O . LEU A 1 242 ? -22.009 -5.687 18.990 1.00 93.19 242 LEU A O 1
ATOM 1909 N N . ASP A 1 243 ? -20.071 -4.939 19.839 1.00 90.06 243 ASP A N 1
ATOM 1910 C CA . ASP A 1 243 ? -19.608 -6.274 20.209 1.00 90.06 243 ASP A CA 1
ATOM 1911 C C . ASP A 1 243 ? -20.118 -6.636 21.610 1.00 90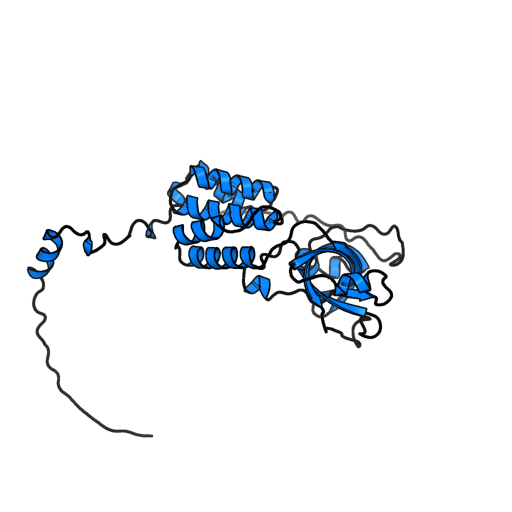.06 243 ASP A C 1
ATOM 1913 O O . ASP A 1 243 ? -19.475 -6.398 22.631 1.00 90.06 243 ASP A O 1
ATOM 1917 N N . ARG A 1 244 ? -21.308 -7.245 21.660 1.00 85.88 244 ARG A N 1
ATOM 1918 C CA . ARG A 1 244 ? -21.979 -7.644 22.913 1.00 85.88 244 ARG A CA 1
ATOM 1919 C C . ARG A 1 244 ? -21.224 -8.714 23.712 1.00 85.88 244 ARG A C 1
ATOM 1921 O O . ARG A 1 244 ? -21.628 -9.030 24.829 1.00 85.88 244 ARG A O 1
ATOM 1928 N N . ALA A 1 245 ? -20.154 -9.296 23.164 1.00 78.00 245 ALA A N 1
ATOM 1929 C CA . ALA A 1 245 ? -19.298 -10.212 23.912 1.00 78.00 245 ALA A CA 1
ATOM 1930 C C . ALA A 1 245 ? -18.530 -9.496 25.039 1.00 78.00 245 ALA A C 1
ATOM 1932 O O . ALA A 1 245 ? -18.257 -10.116 26.064 1.00 78.00 245 ALA A O 1
ATOM 1933 N N . ILE A 1 246 ? -18.243 -8.198 24.880 1.00 64.56 246 ILE A N 1
ATOM 1934 C CA . ILE A 1 246 ? -17.558 -7.372 25.888 1.00 64.56 246 ILE A CA 1
ATOM 1935 C C . ILE A 1 246 ? -18.453 -7.142 27.111 1.00 64.56 246 ILE A C 1
ATOM 1937 O O . ILE A 1 246 ? -17.973 -7.153 28.240 1.00 64.56 246 ILE A O 1
ATOM 1941 N N . ASP A 1 247 ? -19.761 -6.994 26.889 1.00 54.34 247 ASP A N 1
ATOM 1942 C CA . ASP A 1 247 ? -20.764 -6.744 27.937 1.00 54.34 247 ASP A CA 1
ATOM 1943 C C . ASP A 1 247 ? -20.996 -7.963 28.843 1.00 54.34 247 ASP A C 1
ATOM 1945 O O . ASP A 1 247 ? -21.595 -7.873 29.910 1.00 54.34 247 ASP A O 1
ATOM 1949 N N . ARG A 1 248 ? -20.490 -9.130 28.428 1.00 53.00 248 ARG A N 1
ATOM 1950 C CA . ARG A 1 248 ? -20.405 -10.328 29.264 1.00 53.00 248 ARG A CA 1
ATOM 1951 C C . ARG A 1 248 ? -19.034 -10.463 29.901 1.00 53.00 248 ARG A C 1
ATOM 1953 O O . ARG A 1 248 ? -18.586 -11.593 30.117 1.00 53.00 248 ARG A O 1
ATOM 1960 N N . SER A 1 249 ? -18.363 -9.351 30.211 1.00 50.47 249 SER A N 1
ATOM 1961 C CA . SER A 1 249 ? -17.381 -9.371 31.285 1.00 50.47 249 SER A CA 1
ATOM 1962 C C . SER A 1 249 ? -18.084 -10.051 32.448 1.00 50.47 249 SER A C 1
ATOM 1964 O O . SER A 1 249 ? -19.048 -9.542 33.018 1.00 50.47 249 SER A O 1
ATOM 1966 N N . LYS A 1 250 ? -17.690 -11.310 32.681 1.00 53.00 250 LYS A N 1
ATOM 1967 C CA . LYS A 1 250 ? -18.074 -12.077 33.852 1.00 53.00 250 LYS A CA 1
ATOM 1968 C C . LYS A 1 250 ? -17.931 -11.074 34.974 1.00 53.00 250 LYS A C 1
ATOM 1970 O O . LYS A 1 250 ? -16.812 -10.590 35.161 1.00 53.00 250 LYS A O 1
ATOM 1975 N N . VAL A 1 251 ? -19.043 -10.682 35.604 1.00 53.34 251 VAL A N 1
ATOM 1976 C CA . VAL A 1 251 ? -19.005 -9.964 36.876 1.00 53.34 251 VAL A CA 1
ATOM 1977 C C . VAL A 1 251 ? -17.914 -10.679 37.636 1.00 53.34 251 VAL A C 1
ATOM 1979 O O . VAL A 1 251 ? -18.032 -11.890 37.841 1.00 53.34 251 VAL A O 1
ATOM 1982 N N . ASN A 1 252 ? -16.787 -9.984 37.817 1.00 55.88 252 ASN A N 1
ATOM 1983 C CA . ASN A 1 252 ? -15.568 -10.587 38.324 1.00 55.88 252 ASN A CA 1
ATOM 1984 C C . ASN A 1 252 ? -16.019 -11.380 39.549 1.00 55.88 252 ASN A C 1
ATOM 1986 O O . ASN A 1 252 ? -16.779 -10.822 40.335 1.00 55.88 252 ASN A O 1
ATOM 1990 N N . GLU A 1 253 ? -15.686 -12.661 39.699 1.00 56.00 253 GLU A N 1
ATOM 1991 C CA . GLU A 1 253 ? -16.138 -13.411 40.887 1.00 56.00 253 GLU A CA 1
ATOM 1992 C C . GLU A 1 253 ? -15.762 -12.656 42.175 1.00 56.00 253 GLU A C 1
ATOM 1994 O O . GLU A 1 253 ? -16.504 -12.674 43.146 1.00 56.00 253 GLU A O 1
ATOM 1999 N N . ALA A 1 254 ? -14.684 -11.864 42.118 1.00 60.47 254 ALA A N 1
ATOM 2000 C CA . ALA A 1 254 ? -14.251 -10.924 43.150 1.00 60.47 254 ALA A CA 1
ATOM 2001 C C . ALA A 1 254 ? -15.182 -9.712 43.409 1.00 60.47 254 ALA A C 1
ATOM 2003 O O . ALA A 1 254 ? -15.101 -9.107 44.471 1.00 60.47 254 ALA A O 1
ATOM 2004 N N . ASN A 1 255 ? -16.038 -9.343 42.454 1.00 56.03 255 ASN A N 1
ATOM 2005 C CA . ASN A 1 255 ? -17.066 -8.297 42.553 1.00 56.03 255 ASN A CA 1
ATOM 2006 C C . ASN A 1 255 ? -18.486 -8.869 42.658 1.00 56.03 255 ASN A C 1
ATOM 2008 O O . ASN A 1 255 ? -19.441 -8.091 42.729 1.00 56.03 255 ASN A O 1
ATOM 2012 N N . ARG A 1 256 ? -18.655 -10.200 42.653 1.00 65.88 256 ARG A N 1
ATOM 2013 C CA . ARG A 1 256 ? -19.932 -10.774 43.065 1.00 65.88 256 ARG A CA 1
ATOM 2014 C C . ARG A 1 256 ? -20.148 -10.394 44.524 1.00 65.88 256 ARG A C 1
ATOM 2016 O O . ARG A 1 256 ? -19.211 -10.490 45.322 1.00 65.88 256 ARG A O 1
ATOM 2023 N N . PRO A 1 257 ? -21.344 -9.925 44.889 1.00 71.62 257 PRO A N 1
ATOM 2024 C CA . PRO A 1 257 ? -21.631 -9.685 46.281 1.00 71.62 257 PRO A CA 1
ATOM 2025 C C . PRO A 1 257 ? -21.357 -10.947 47.093 1.00 71.62 257 PRO A C 1
ATOM 2027 O O . PRO A 1 257 ? -21.718 -12.043 46.669 1.00 71.62 257 PRO A O 1
ATOM 2030 N N . ILE A 1 258 ? -20.728 -10.791 48.259 1.00 70.19 258 ILE A N 1
ATOM 2031 C CA . ILE A 1 258 ? -20.232 -11.918 49.059 1.00 70.19 258 ILE A CA 1
ATOM 2032 C C . ILE A 1 258 ? -21.322 -12.973 49.333 1.00 70.19 258 ILE A C 1
ATOM 2034 O O . ILE A 1 258 ? -21.004 -14.144 49.482 1.00 70.19 258 ILE A O 1
ATOM 2038 N N . TRP A 1 259 ? -22.601 -12.575 49.355 1.00 69.44 259 TRP A N 1
ATOM 2039 C CA . TRP A 1 259 ? -23.743 -13.461 49.581 1.00 69.44 259 TRP A CA 1
ATOM 2040 C C . TRP A 1 259 ? -24.017 -14.453 48.438 1.00 69.44 259 TRP A C 1
ATOM 2042 O O . TRP A 1 259 ? -24.436 -15.568 48.721 1.00 69.44 259 TRP A O 1
ATOM 2052 N N . GLU A 1 260 ? -23.708 -14.119 47.179 1.00 70.00 260 GLU A N 1
ATOM 2053 C CA . GLU A 1 260 ? -23.882 -15.041 46.039 1.00 70.00 260 GLU A CA 1
ATOM 2054 C C . GLU A 1 260 ? -22.881 -16.209 46.061 1.00 70.00 260 GLU A C 1
ATOM 2056 O O . GLU A 1 260 ? -23.115 -17.232 45.427 1.00 70.00 260 GLU A O 1
ATOM 2061 N N . ALA A 1 261 ? -21.778 -16.093 46.809 1.00 63.25 261 ALA A N 1
ATOM 2062 C CA . ALA A 1 261 ? -20.812 -17.179 46.985 1.00 63.25 261 ALA A CA 1
ATOM 2063 C C . ALA A 1 261 ? -21.284 -18.264 47.975 1.00 63.25 261 ALA A C 1
ATOM 2065 O O . ALA A 1 261 ? -20.664 -19.324 48.056 1.00 63.25 261 ALA A O 1
ATOM 2066 N N . PHE A 1 262 ? -22.358 -18.018 48.739 1.00 66.50 262 PHE A N 1
ATOM 2067 C CA . PHE A 1 262 ? -22.864 -18.962 49.745 1.00 66.50 262 PHE A CA 1
ATOM 2068 C C . PHE A 1 262 ? -24.051 -19.811 49.261 1.00 66.50 262 PHE A C 1
ATOM 2070 O O . PHE A 1 262 ? -24.321 -20.852 49.861 1.00 66.50 262 PHE A O 1
ATOM 2077 N N . ASP A 1 263 ? -24.721 -19.430 48.169 1.00 61.69 263 ASP A N 1
ATOM 2078 C CA . ASP A 1 263 ? -25.903 -20.150 47.667 1.00 61.69 263 ASP A CA 1
ATOM 2079 C C . ASP A 1 263 ? -25.555 -21.460 46.928 1.00 61.69 263 ASP A C 1
ATOM 2081 O O . ASP A 1 263 ? -26.374 -22.380 46.869 1.00 61.69 263 ASP A O 1
ATOM 2085 N N . ASP A 1 264 ? -24.314 -21.621 46.455 1.00 58.00 264 ASP A N 1
ATOM 2086 C CA . ASP A 1 264 ? -23.875 -22.824 45.727 1.00 58.00 264 ASP A CA 1
ATOM 2087 C C . ASP A 1 264 ? -23.666 -24.063 46.628 1.00 58.00 264 ASP A C 1
ATOM 2089 O O . ASP A 1 264 ? -23.531 -25.185 46.134 1.00 58.00 264 ASP A O 1
ATOM 2093 N N . VAL A 1 265 ? -23.689 -23.907 47.958 1.00 57.84 265 VAL A N 1
ATOM 2094 C CA . VAL A 1 265 ? -23.456 -25.015 48.908 1.00 57.84 265 VAL A CA 1
ATOM 2095 C C . VAL A 1 265 ? -24.745 -25.783 49.247 1.00 57.84 265 VAL A C 1
ATOM 2097 O O . VAL A 1 265 ? -24.686 -26.924 49.701 1.00 57.84 265 VAL A O 1
ATOM 2100 N N . ALA A 1 266 ? -25.928 -25.215 48.994 1.00 58.47 266 ALA A N 1
ATOM 2101 C CA . ALA A 1 266 ? -27.186 -25.778 49.495 1.00 58.47 266 ALA A CA 1
ATOM 2102 C C . ALA A 1 266 ? -27.857 -26.824 48.576 1.00 58.47 266 ALA A C 1
ATOM 2104 O O . ALA A 1 266 ? -28.838 -27.442 48.990 1.00 58.47 266 ALA A O 1
ATOM 2105 N N . GLY A 1 267 ? -27.371 -27.032 47.344 1.00 55.84 267 GLY A N 1
ATOM 2106 C CA . GLY A 1 267 ? -28.194 -27.667 46.304 1.00 55.84 267 GLY A CA 1
ATOM 2107 C C . GLY A 1 267 ? -27.604 -28.822 45.499 1.00 55.84 267 GLY A C 1
ATOM 2108 O O . GLY A 1 267 ? -28.358 -29.423 44.737 1.00 55.84 267 GLY A O 1
ATOM 2109 N N . GLN A 1 268 ? -26.317 -29.170 45.613 1.00 53.56 268 GLN A N 1
ATOM 2110 C CA . GLN A 1 268 ? -25.790 -30.284 44.815 1.00 53.56 268 GLN A CA 1
ATOM 2111 C C . GLN A 1 268 ? -26.041 -31.634 45.507 1.00 53.56 268 GLN A C 1
ATOM 2113 O O . GLN A 1 268 ? -25.417 -31.918 46.534 1.00 53.56 268 GLN A O 1
ATOM 2118 N N . PRO A 1 269 ? -26.925 -32.503 44.969 1.00 58.72 269 PRO A N 1
ATOM 2119 C CA . PRO A 1 269 ? -27.007 -33.877 45.431 1.00 58.72 269 PRO A CA 1
ATOM 2120 C C . PRO A 1 269 ? -25.651 -34.533 45.181 1.00 58.72 269 PRO A C 1
ATOM 2122 O O . PRO A 1 269 ? -25.181 -34.588 44.046 1.00 58.72 269 PRO A O 1
ATOM 2125 N N . GLN A 1 270 ? -25.029 -35.017 46.256 1.00 55.88 270 GLN A N 1
ATOM 2126 C CA . GLN A 1 270 ? -23.824 -35.836 46.214 1.00 55.88 270 GLN A CA 1
ATOM 2127 C C . GLN A 1 270 ? -24.022 -36.967 45.195 1.00 55.88 270 GLN A C 1
ATOM 2129 O O . GLN A 1 270 ? -24.684 -37.969 45.480 1.00 55.88 270 GLN A O 1
ATOM 2134 N N . GLN A 1 271 ? -23.462 -36.816 43.992 1.00 58.84 271 GLN A N 1
ATOM 2135 C CA . GLN A 1 271 ? -23.298 -37.937 43.083 1.00 58.84 271 GLN A CA 1
ATOM 2136 C C . GLN A 1 271 ? -22.285 -38.868 43.734 1.00 58.84 271 GLN A C 1
ATOM 2138 O O . GLN A 1 271 ? -21.086 -38.602 43.773 1.00 58.84 271 GLN A O 1
ATOM 2143 N N . LYS A 1 272 ? -22.831 -39.933 44.324 1.00 59.09 272 LYS A N 1
ATOM 2144 C CA . LYS A 1 272 ? -22.095 -41.044 44.904 1.00 59.09 272 LYS A CA 1
ATOM 2145 C C . LYS A 1 272 ? -20.998 -41.495 43.949 1.00 59.09 272 LYS A C 1
ATOM 2147 O O . LYS A 1 272 ? -21.262 -41.936 42.834 1.00 59.09 272 LYS A O 1
ATOM 2152 N N . THR A 1 273 ? -19.790 -41.418 44.478 1.00 55.62 273 THR A N 1
ATOM 2153 C CA . THR A 1 273 ? -18.585 -42.139 44.108 1.00 55.62 273 THR A CA 1
ATOM 2154 C C . THR A 1 273 ? -18.933 -43.580 43.726 1.00 55.62 273 THR A C 1
ATOM 2156 O O . THR A 1 273 ? -19.240 -44.410 44.581 1.00 55.62 273 THR A O 1
ATOM 2159 N N . GLY A 1 274 ? -18.944 -43.856 42.424 1.00 58.84 274 GLY A N 1
ATOM 2160 C CA . GLY A 1 274 ? -18.955 -45.203 41.872 1.00 58.84 274 GLY A CA 1
ATOM 2161 C C . GLY A 1 274 ? -17.519 -45.658 41.688 1.00 58.84 274 GLY A C 1
ATOM 2162 O O . GLY A 1 274 ? -16.901 -45.373 40.668 1.00 58.84 274 GLY A O 1
ATOM 2163 N N . ASP A 1 275 ? -17.003 -46.313 42.717 1.00 63.38 275 ASP A N 1
ATOM 2164 C CA . ASP A 1 275 ? -15.772 -47.091 42.710 1.00 63.38 275 ASP A CA 1
ATOM 2165 C C . ASP A 1 275 ? -15.880 -48.221 41.666 1.00 63.38 275 ASP A C 1
ATOM 2167 O O . ASP A 1 275 ? -16.722 -49.111 41.791 1.00 63.38 275 ASP A O 1
ATOM 2171 N N . GLN A 1 276 ? -15.066 -48.169 40.608 1.00 57.28 276 GLN A N 1
ATOM 2172 C CA . GLN A 1 276 ? -14.754 -49.333 39.776 1.00 57.28 276 GLN A CA 1
ATOM 2173 C C . GLN A 1 276 ? -13.248 -49.400 39.559 1.00 57.28 276 GLN A C 1
ATOM 2175 O O . GLN A 1 276 ? -12.666 -48.807 38.653 1.00 57.28 276 GLN A O 1
ATOM 2180 N N . THR A 1 277 ? -12.638 -50.163 40.457 1.00 62.22 277 THR A N 1
ATOM 2181 C CA . THR A 1 277 ? -11.331 -50.785 40.312 1.00 62.22 277 THR A CA 1
ATOM 2182 C C . THR A 1 277 ? -11.430 -51.944 39.307 1.00 62.22 277 THR A C 1
ATOM 2184 O O . THR A 1 277 ? -12.206 -52.865 39.543 1.00 62.22 277 THR A O 1
ATOM 2187 N N . ALA A 1 278 ? -10.661 -51.909 38.213 1.00 58.41 278 ALA A N 1
ATOM 2188 C CA . ALA A 1 278 ? -10.210 -53.039 37.369 1.00 58.41 278 ALA A CA 1
ATOM 2189 C C . ALA A 1 278 ? -9.530 -52.428 36.124 1.00 58.41 278 ALA A C 1
ATOM 2191 O O . ALA A 1 278 ? -10.055 -51.476 35.568 1.00 58.41 278 ALA A O 1
ATOM 2192 N N . GLU A 1 279 ? -8.391 -52.841 35.575 1.00 59.66 279 GLU A N 1
ATOM 2193 C CA . GLU A 1 279 ? -7.512 -54.003 35.713 1.00 59.66 279 GLU A CA 1
ATOM 2194 C C . GLU A 1 279 ? -6.248 -53.678 34.867 1.00 59.66 279 GLU A C 1
ATOM 2196 O O . GLU A 1 279 ? -6.370 -52.977 33.857 1.00 59.66 279 GLU A O 1
ATOM 2201 N N . PRO A 1 280 ? -5.028 -54.124 35.222 1.00 71.31 280 PRO A N 1
ATOM 2202 C CA . PRO A 1 280 ? -3.834 -53.882 34.413 1.00 71.31 280 PRO A CA 1
ATOM 2203 C C . PRO A 1 280 ? -3.536 -55.061 33.469 1.00 71.31 280 PRO A C 1
ATOM 2205 O O . PRO A 1 280 ? -3.309 -56.176 33.933 1.00 71.31 280 PRO A O 1
ATOM 2208 N N . ALA A 1 281 ? -3.405 -54.823 32.156 1.00 57.53 281 ALA A N 1
ATOM 2209 C CA . ALA A 1 281 ? -2.855 -55.819 31.223 1.00 57.53 281 ALA A CA 1
ATOM 2210 C C . ALA A 1 281 ? -2.063 -55.199 30.047 1.00 57.53 281 ALA A C 1
ATOM 2212 O O . ALA A 1 281 ? -2.626 -54.731 29.068 1.00 57.53 281 ALA A O 1
ATOM 2213 N N . LYS A 1 282 ? -0.734 -55.176 30.239 1.00 64.81 282 LYS A N 1
ATOM 2214 C CA . LYS A 1 282 ? 0.429 -55.533 29.379 1.00 64.81 282 LYS A CA 1
ATOM 2215 C C . LYS A 1 282 ? 0.363 -55.601 27.814 1.00 64.81 282 LYS A C 1
ATOM 2217 O O . LYS A 1 282 ? -0.700 -55.676 27.222 1.00 64.81 282 LYS A O 1
ATOM 2222 N N . PRO A 1 283 ? 1.545 -55.594 27.138 1.00 71.81 283 PRO A N 1
ATOM 2223 C CA . PRO A 1 283 ? 1.808 -54.969 25.829 1.00 71.81 283 PRO A CA 1
ATOM 2224 C C . PRO A 1 283 ? 1.853 -55.942 24.630 1.00 71.81 283 PRO A C 1
ATOM 2226 O O . PRO A 1 283 ? 1.950 -57.148 24.842 1.00 71.81 283 PRO A O 1
ATOM 2229 N N . GLN A 1 284 ? 1.889 -55.396 23.399 1.00 58.12 284 GLN A N 1
ATOM 2230 C CA . GLN A 1 284 ? 2.439 -55.936 22.122 1.00 58.12 284 GLN A CA 1
ATOM 2231 C C . GLN A 1 284 ? 2.096 -54.923 20.994 1.00 58.12 284 GLN A C 1
ATOM 2233 O O . GLN A 1 284 ? 0.976 -54.428 20.998 1.00 58.12 284 GLN A O 1
ATOM 2238 N N . ARG A 1 285 ? 2.923 -54.512 20.021 1.00 61.78 285 ARG A N 1
ATOM 2239 C CA . ARG A 1 285 ? 4.207 -54.935 19.436 1.00 61.78 285 ARG A CA 1
ATOM 2240 C C . ARG A 1 285 ? 4.998 -53.698 19.004 1.00 61.78 285 ARG A C 1
ATOM 2242 O O . ARG A 1 285 ? 4.337 -52.710 18.621 1.00 61.78 285 ARG A O 1
#

pLDDT: mean 86.57, std 17.63, range [34.78, 98.56]

Secondary structure (DSSP, 8-state):
--------------------S-TT-TTPPPEE--HHHHHHSGGGGBT-EEEEEEEEEEE-----TTT-S--TTTEEEEEEEETT--TTSHHHHH--EEEEEEETT-TTHHHHTT--TT-EEEEEEEEEEEETTEEEEEEEEEEE-S----HHHHHHHHHHHHHHHTT-HHHHHHHHHHS--TT--HHHHHHHHHHHHHHHHHTT-HHHHHHHHHHHHHHTTT--HHHHHHHHHHHH-GGGG--TTGGG----GGGS-GGGGTGGGSS------------------

Sequence (285 aa):
MKRVLFAAAFLSTLAPATAQGRLTDPDATVVDVDLDTLRRAPEAFMNVRVRFDIQFCSLGRIWNPFFTRFVPSEYANFYGWSGTQPIWQKESYDDVFGMLFLSKSSTQLGDLYRYRTYDRLSIEGIVQNTFQGNPWIEVLAVSPISGRVDTPTLAHLYRAQLHMEKREWQKAISELSLAPGNDQPSHVLAAINKGLGVCYLRTGESQKASVYLATADQLMGGTDIETSRLAQAAVQDPASQLDRAIDRSKVNEANRPIWEAFDDVAGQPQQKTGDQTAEPAKPQR

Foldseek 3Di:
DDDDDDDDDPPPPPDQDPPPDDLPPPPADEAEDWVVVCLQCVVSQASHWYKFKWFWAFWDDDDDVPADPQDPVFWTWGKTAIRLQLCLDPVSVVPIQTQEIETPPDPCPVVNVVDDGFFMKIWIWGQHDADPSGTRTYTPDIDTDWAGDDPLLSVLLNVLVVCVVVVVLVSSLVSLVPRDDDTHQLSSLLSSLLSNLLSCLQQPVLVSSLVSLVSSCVSVVNPPVVSVVSNVCSPPPSVVSHPCVVVPPPCPPVNDPPVVVPVVVPDDDPPDDDDDDDDDDDDDD

Radius of gyration: 28.28 Å; chains: 1; bounding box: 68×69×82 Å